Protein AF-A0A2G9MS47-F1 (afdb_monomer_lite)

Radius of gyration: 17.2 Å; chains: 1; bounding box: 38×46×45 Å

Foldseek 3Di:
DPDDPPLLQAWDPVCVVLVVVLLPDDQLLHEEEQEAQPPQDPVLVVLVVVLQVVSVVVVHRYDYCNHIGPPPDPALSNSLSNLLVSLLSHQAYEYQDDPPRLVSLLSVLLNVLSVHQYAYSCCVVLPDPDDDPVSVVNVCRNVVNQDPPPDPLSNVSVVLSVVLVPDQAAEDADPDRDSSVSSSNSNNVSVVHQYAYPCLVVQDDDPDDDPSSNNNVSNVVRVVD

Structure (mmCIF, N/CA/C/O backbone):
data_AF-A0A2G9MS47-F1
#
_entry.id   AF-A0A2G9MS47-F1
#
loop_
_atom_site.group_PDB
_atom_site.id
_atom_site.type_symbol
_atom_site.label_atom_id
_atom_site.label_alt_id
_atom_site.label_comp_id
_atom_site.label_asym_id
_atom_site.label_entity_id
_atom_site.label_seq_id
_atom_site.pdbx_PDB_ins_code
_atom_site.Cartn_x
_atom_site.Cartn_y
_atom_site.Cartn_z
_atom_site.occupancy
_atom_site.B_iso_or_equiv
_atom_site.auth_seq_id
_atom_site.auth_comp_id
_atom_site.auth_asym_id
_atom_site.auth_atom_id
_atom_site.pdbx_PDB_model_num
ATOM 1 N N . MET A 1 1 ? -11.623 -22.777 -17.373 1.00 33.28 1 MET A N 1
ATOM 2 C CA . MET A 1 1 ? -10.162 -22.980 -17.263 1.00 33.28 1 MET A CA 1
ATOM 3 C C . MET A 1 1 ? -9.566 -21.806 -16.492 1.00 33.28 1 MET A C 1
ATOM 5 O O . MET A 1 1 ? -9.244 -20.792 -17.091 1.00 33.28 1 MET A O 1
ATOM 9 N N . HIS A 1 2 ? -9.491 -21.902 -15.162 1.00 34.19 2 HIS A N 1
ATOM 10 C CA . HIS A 1 2 ? -8.750 -20.953 -14.323 1.00 34.19 2 HIS A CA 1
ATOM 11 C C . HIS A 1 2 ? -7.342 -21.523 -14.140 1.00 34.19 2 HIS A C 1
ATOM 13 O O . HIS A 1 2 ? -7.132 -22.418 -13.326 1.00 34.19 2 HIS A O 1
ATOM 19 N N . GLY A 1 3 ? -6.421 -21.106 -15.009 1.00 36.72 3 GLY A N 1
ATOM 20 C CA . GLY A 1 3 ? -5.049 -21.604 -15.037 1.00 36.72 3 GLY A CA 1
ATOM 21 C C . GLY A 1 3 ? -4.294 -21.260 -13.753 1.00 36.72 3 GLY A C 1
ATOM 22 O O . GLY A 1 3 ? -4.076 -20.089 -13.474 1.00 36.72 3 GLY A O 1
ATOM 23 N N . SER A 1 4 ? -3.983 -22.312 -12.993 1.00 40.66 4 SER A N 1
ATOM 24 C CA . SER A 1 4 ? -2.831 -22.659 -12.132 1.00 40.66 4 SER A CA 1
ATOM 25 C C . SER A 1 4 ? -1.775 -21.650 -11.647 1.00 40.66 4 SER A C 1
ATOM 27 O O . SER A 1 4 ? -0.903 -22.067 -10.888 1.00 40.66 4 SER A O 1
ATOM 29 N N . ASP A 1 5 ? -1.833 -20.360 -11.953 1.00 44.44 5 ASP A N 1
ATOM 30 C CA . ASP A 1 5 ? -1.053 -19.352 -11.233 1.00 44.44 5 ASP A CA 1
ATOM 31 C C . ASP A 1 5 ? -1.807 -18.992 -9.951 1.00 44.44 5 ASP A C 1
ATOM 33 O O . ASP A 1 5 ? -2.309 -17.883 -9.769 1.00 44.44 5 ASP A O 1
ATOM 37 N N . ALA A 1 6 ? -1.915 -19.975 -9.052 1.00 47.47 6 ALA A N 1
ATOM 38 C CA . ALA A 1 6 ? -2.260 -19.726 -7.666 1.00 47.47 6 ALA A CA 1
ATOM 39 C C . ALA A 1 6 ? -1.296 -18.646 -7.172 1.00 47.47 6 ALA A C 1
ATOM 41 O O . ALA A 1 6 ? -0.101 -18.901 -7.002 1.00 47.47 6 ALA A O 1
ATOM 42 N N . PHE A 1 7 ? -1.805 -17.420 -7.023 1.00 56.38 7 PHE A N 1
ATOM 43 C CA . PHE A 1 7 ? -1.119 -16.338 -6.340 1.00 56.38 7 PHE A CA 1
ATOM 44 C C . PHE A 1 7 ? -0.546 -16.954 -5.070 1.00 56.38 7 PHE A C 1
ATOM 46 O O . PHE A 1 7 ? -1.312 -17.369 -4.201 1.00 56.38 7 PHE A O 1
ATOM 53 N N . ARG A 1 8 ? 0.782 -17.123 -5.000 1.00 71.69 8 ARG A N 1
ATOM 54 C CA . ARG A 1 8 ? 1.440 -17.693 -3.822 1.00 71.69 8 ARG A CA 1
ATOM 55 C C . ARG A 1 8 ? 1.374 -16.645 -2.724 1.00 71.69 8 ARG A C 1
ATOM 57 O O . ARG A 1 8 ? 2.347 -15.956 -2.447 1.00 71.69 8 ARG A O 1
ATOM 64 N N . ILE A 1 9 ? 0.185 -16.476 -2.169 1.00 83.12 9 ILE A N 1
ATOM 65 C CA . ILE A 1 9 ? -0.052 -15.719 -0.963 1.00 83.12 9 ILE A CA 1
ATOM 66 C C . ILE A 1 9 ? 0.660 -16.500 0.133 1.00 83.12 9 ILE A C 1
ATOM 68 O O . ILE A 1 9 ? 0.415 -17.692 0.317 1.00 83.12 9 ILE A O 1
ATOM 72 N N . LYS A 1 10 ? 1.599 -15.840 0.803 1.00 88.94 10 LYS A N 1
ATOM 73 C CA . LYS A 1 10 ? 2.331 -16.418 1.925 1.00 88.94 10 LYS A CA 1
ATOM 74 C C . LYS A 1 10 ? 2.078 -15.608 3.181 1.00 88.94 10 LYS A C 1
ATOM 76 O O . LYS A 1 10 ? 2.337 -14.399 3.216 1.00 88.94 10 LYS A O 1
ATOM 81 N N . TYR A 1 11 ? 1.607 -16.312 4.196 1.00 89.44 11 TYR A N 1
ATOM 82 C CA . TYR A 1 11 ? 1.398 -15.810 5.544 1.00 89.44 11 TYR A CA 1
ATOM 83 C C . TYR A 1 11 ? 2.507 -16.318 6.462 1.00 89.44 11 TYR A C 1
ATOM 85 O O . TYR A 1 11 ? 3.181 -17.297 6.141 1.00 89.44 11 TYR A O 1
ATOM 93 N N . ASN A 1 12 ? 2.707 -15.642 7.587 1.00 86.38 12 ASN A N 1
ATOM 94 C CA . ASN A 1 12 ? 3.534 -16.167 8.661 1.00 86.38 12 ASN A CA 1
ATOM 95 C C . ASN A 1 12 ? 2.799 -17.351 9.310 1.00 86.38 12 ASN A C 1
ATOM 97 O O . ASN A 1 12 ? 1.715 -17.159 9.860 1.00 86.38 12 ASN A O 1
ATOM 101 N N . GLU A 1 13 ? 3.381 -18.549 9.236 1.00 88.19 13 GLU A N 1
ATOM 102 C CA . GLU A 1 13 ? 2.783 -19.789 9.752 1.00 88.19 13 GLU A CA 1
ATOM 103 C C . GLU A 1 13 ? 2.454 -19.696 11.247 1.00 88.19 13 GLU A C 1
ATOM 105 O O . GLU A 1 13 ? 1.412 -20.180 11.677 1.00 88.19 13 GLU A O 1
ATOM 110 N N . GLU A 1 14 ? 3.264 -18.967 12.021 1.00 90.31 14 GLU A N 1
ATOM 111 C CA . GLU A 1 14 ? 3.030 -18.724 13.451 1.00 90.31 14 GLU A CA 1
ATOM 112 C C . GLU A 1 14 ? 1.714 -17.980 13.733 1.00 90.31 14 GLU A C 1
ATOM 114 O O . GLU A 1 14 ? 1.195 -18.032 14.845 1.00 90.31 14 GLU A O 1
ATOM 119 N N . ASN A 1 15 ? 1.173 -17.277 12.734 1.00 91.12 15 ASN A N 1
ATOM 120 C CA . ASN A 1 15 ? -0.038 -16.470 12.852 1.00 91.12 15 ASN A CA 1
ATOM 121 C C . ASN A 1 15 ? -1.142 -16.933 11.887 1.00 91.12 15 ASN A C 1
ATOM 123 O O . ASN A 1 15 ? -2.067 -16.166 11.618 1.00 91.12 15 ASN A O 1
ATOM 127 N N . ILE A 1 16 ? -1.065 -18.158 11.349 1.00 91.06 16 ILE A N 1
ATOM 128 C CA . ILE A 1 16 ? -2.033 -18.639 10.351 1.00 91.06 16 ILE A CA 1
ATOM 129 C C . ILE A 1 16 ? -3.468 -18.625 10.887 1.00 91.06 16 ILE A C 1
ATOM 131 O O . ILE A 1 16 ? -4.361 -18.141 10.198 1.00 91.06 16 ILE A O 1
ATOM 135 N N . ASN A 1 17 ? -3.666 -19.009 12.150 1.00 93.19 17 ASN A N 1
ATOM 136 C CA . ASN A 1 17 ? -4.981 -18.992 12.795 1.00 93.19 17 ASN A CA 1
ATOM 137 C C . ASN A 1 17 ? -5.586 -17.576 12.841 1.00 93.19 17 ASN A C 1
ATOM 139 O O . ASN A 1 17 ? -6.781 -17.418 12.625 1.00 93.19 17 ASN A O 1
ATOM 143 N N . GLU A 1 18 ? -4.776 -16.531 13.072 1.00 93.38 18 GLU A N 1
ATOM 144 C CA . GLU A 1 18 ? -5.263 -15.138 13.043 1.00 93.38 18 GLU A CA 1
ATOM 145 C C . GLU A 1 18 ? -5.648 -14.700 11.624 1.00 93.38 18 GLU A C 1
ATOM 147 O O . GLU A 1 18 ? -6.573 -13.908 11.438 1.00 93.38 18 GLU A O 1
ATOM 152 N N . VAL A 1 19 ? -4.940 -15.202 10.608 1.00 93.00 19 VAL A N 1
ATOM 153 C CA . VAL A 1 19 ? -5.265 -14.932 9.204 1.00 93.00 19 VAL A CA 1
ATOM 154 C C . VAL A 1 19 ? -6.552 -15.641 8.793 1.00 93.00 19 VAL A C 1
ATOM 156 O O . VAL A 1 19 ? -7.382 -15.031 8.122 1.00 93.00 19 VAL A O 1
ATOM 159 N N . GLU A 1 20 ? -6.742 -16.892 9.201 1.00 92.88 20 GLU A N 1
ATOM 160 C CA . GLU A 1 20 ? -7.978 -17.644 8.966 1.00 92.88 20 GLU A CA 1
ATOM 161 C C . GLU A 1 20 ? -9.162 -16.981 9.677 1.00 92.88 20 GLU A C 1
ATOM 163 O O . GLU A 1 20 ? -10.145 -16.643 9.025 1.00 92.88 20 GLU A O 1
ATOM 168 N N . GLU A 1 21 ? -9.025 -16.633 10.962 1.00 94.81 21 GLU A N 1
ATOM 169 C CA . GLU A 1 21 ? -10.050 -15.892 11.713 1.00 94.81 21 GLU A CA 1
ATOM 170 C C . GLU A 1 21 ? -10.404 -14.555 11.036 1.00 94.81 21 GLU A C 1
ATOM 172 O O . GLU A 1 21 ? -11.575 -14.163 10.936 1.00 94.81 21 GLU A O 1
ATOM 177 N N . PHE A 1 22 ? -9.395 -13.847 10.522 1.00 97.00 22 PHE A N 1
ATOM 178 C CA . PHE A 1 22 ? -9.596 -12.637 9.736 1.00 97.00 22 PHE A CA 1
ATOM 179 C C . PHE A 1 22 ? -10.394 -12.913 8.450 1.00 97.00 22 PHE A C 1
ATOM 181 O O . PHE A 1 22 ? -11.302 -12.145 8.123 1.00 97.00 22 PHE A O 1
ATOM 188 N N . LEU A 1 23 ? -10.075 -13.986 7.721 1.00 94.81 23 LEU A N 1
ATOM 189 C CA . LEU A 1 23 ? -10.740 -14.375 6.473 1.00 94.81 23 LEU A CA 1
ATOM 190 C C . LEU A 1 23 ? -12.119 -15.020 6.677 1.00 94.81 23 LEU A C 1
ATOM 192 O O . LEU A 1 23 ? -12.899 -15.023 5.723 1.00 94.81 23 LEU A O 1
ATOM 196 N N . ASP A 1 24 ? -12.449 -15.465 7.886 1.00 96.69 24 ASP A N 1
ATOM 197 C CA . ASP A 1 24 ? -13.767 -15.997 8.258 1.00 96.69 24 ASP A CA 1
ATOM 198 C C . ASP A 1 24 ? -14.702 -14.916 8.820 1.00 96.69 24 ASP A C 1
ATOM 200 O O . ASP A 1 24 ? -15.923 -14.981 8.672 1.00 96.69 24 ASP A O 1
ATOM 204 N N . THR A 1 25 ? -14.143 -13.858 9.414 1.00 97.00 25 THR A N 1
ATOM 205 C CA . THR A 1 25 ? -14.904 -12.705 9.921 1.00 97.00 25 THR A CA 1
ATOM 206 C C . THR A 1 25 ? -15.659 -11.997 8.795 1.00 97.00 25 THR A C 1
ATOM 208 O O . THR A 1 25 ? -15.200 -11.969 7.664 1.00 97.00 25 THR A O 1
ATOM 211 N N . SER A 1 26 ? -16.800 -11.357 9.044 1.00 97.75 26 SER A N 1
ATOM 212 C CA . SER A 1 26 ? -17.518 -10.619 7.994 1.00 97.75 26 SER A CA 1
ATOM 213 C C . SER A 1 26 ? -16.685 -9.469 7.391 1.00 97.75 26 SER A C 1
ATOM 215 O O . SER A 1 26 ? -15.903 -8.810 8.081 1.00 97.75 26 SER A O 1
ATOM 217 N N . ILE A 1 27 ? -16.812 -9.225 6.080 1.00 96.88 27 ILE A N 1
ATOM 218 C CA . ILE A 1 27 ? -15.914 -8.318 5.340 1.00 96.88 27 ILE A CA 1
ATOM 219 C C . ILE A 1 27 ? -15.885 -6.894 5.919 1.00 96.88 27 ILE A C 1
ATOM 221 O O . ILE A 1 27 ? -14.829 -6.267 5.974 1.00 96.88 27 ILE A O 1
ATOM 225 N N . GLU A 1 28 ? -17.008 -6.384 6.423 1.00 97.06 28 GLU A N 1
ATOM 226 C CA . GLU A 1 28 ? -17.135 -5.061 7.042 1.00 97.06 28 GLU A CA 1
ATOM 227 C C . GLU A 1 28 ? -16.401 -4.927 8.385 1.00 97.06 28 GLU A C 1
ATOM 229 O O . GLU A 1 28 ? -16.122 -3.805 8.830 1.00 97.06 28 GLU A O 1
ATOM 234 N N . LYS A 1 29 ? -16.066 -6.061 9.011 1.00 97.94 29 LYS A N 1
ATOM 235 C CA . LYS A 1 29 ? -15.269 -6.151 10.236 1.00 97.94 29 LYS A CA 1
ATOM 236 C C . LYS A 1 29 ? -13.781 -6.400 9.971 1.00 97.94 29 LYS A C 1
ATOM 238 O O . LYS A 1 29 ? -12.994 -6.353 10.914 1.00 97.94 29 LYS A O 1
ATOM 243 N N . ARG A 1 30 ? -13.380 -6.606 8.713 1.00 98.44 30 ARG A N 1
ATOM 244 C CA . ARG A 1 30 ? -11.982 -6.792 8.301 1.00 98.44 30 ARG A CA 1
ATOM 245 C C . ARG A 1 30 ? -11.309 -5.459 8.003 1.00 98.44 30 ARG A C 1
ATOM 247 O O . ARG A 1 30 ? -11.733 -4.722 7.106 1.00 98.44 30 ARG A O 1
ATOM 254 N N . ILE A 1 31 ? -10.233 -5.176 8.729 1.00 98.69 31 ILE A N 1
ATOM 255 C CA . ILE A 1 31 ? -9.364 -4.020 8.516 1.00 98.69 31 ILE A CA 1
ATOM 256 C C . ILE A 1 31 ? -7.990 -4.497 8.053 1.00 98.69 31 ILE A C 1
ATOM 258 O O . ILE A 1 31 ? -7.314 -5.216 8.781 1.00 98.69 31 ILE A O 1
ATOM 262 N N . PHE A 1 32 ? -7.531 -4.034 6.894 1.00 98.62 32 PHE A N 1
ATOM 263 C CA . PHE A 1 32 ? -6.104 -4.077 6.568 1.00 98.62 32 PHE A CA 1
ATOM 264 C C . PHE A 1 32 ? -5.431 -2.816 7.107 1.00 98.62 32 PHE A C 1
ATOM 266 O O . PHE A 1 32 ? -5.892 -1.703 6.831 1.00 98.62 32 PHE A O 1
ATOM 273 N N . LEU A 1 33 ? -4.358 -2.986 7.879 1.00 98.69 33 LEU A N 1
ATOM 274 C CA . LEU A 1 33 ? -3.584 -1.881 8.429 1.00 98.69 33 LEU A CA 1
ATOM 275 C C . LEU A 1 33 ? -2.310 -1.659 7.611 1.00 98.69 33 LEU A C 1
ATOM 277 O O . LEU A 1 33 ? -1.363 -2.439 7.696 1.00 98.69 33 LEU A O 1
ATOM 281 N N . ILE A 1 34 ? -2.272 -0.553 6.873 1.00 98.50 34 ILE A N 1
ATOM 282 C CA . ILE A 1 34 ? -1.055 -0.040 6.243 1.00 98.50 34 ILE A CA 1
ATOM 283 C C . ILE A 1 34 ? -0.199 0.621 7.326 1.00 98.50 34 ILE A C 1
ATOM 285 O O . ILE A 1 34 ? -0.666 1.534 8.009 1.00 98.50 34 ILE A O 1
ATOM 289 N N . SER A 1 35 ? 1.061 0.218 7.457 1.00 97.44 35 SER A N 1
ATOM 290 C CA . SER A 1 35 ? 2.042 0.909 8.298 1.00 97.44 35 SER A CA 1
ATOM 291 C C . SER A 1 35 ? 3.468 0.626 7.828 1.00 97.44 35 SER A C 1
ATOM 293 O O . SER A 1 35 ? 3.701 -0.250 6.991 1.00 97.44 35 SER A O 1
ATOM 295 N N . SER A 1 36 ? 4.439 1.346 8.387 1.00 95.06 36 SER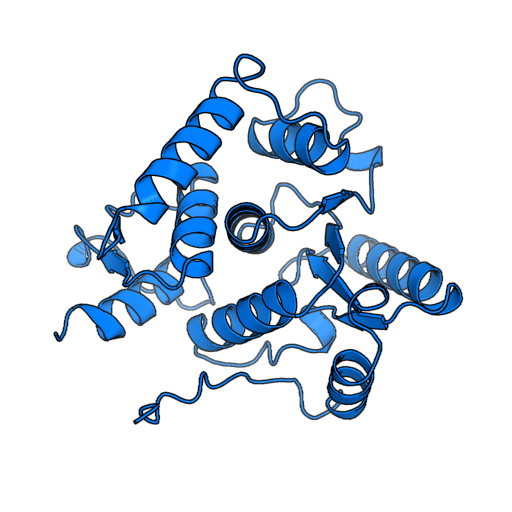 A N 1
ATOM 296 C CA . SER A 1 36 ? 5.855 1.009 8.241 1.00 95.06 36 SER A CA 1
ATOM 297 C C . SER A 1 36 ? 6.123 -0.377 8.828 1.00 95.06 36 SER A C 1
ATOM 299 O O . SER A 1 36 ? 5.685 -0.678 9.937 1.00 95.06 36 SER A O 1
ATOM 301 N N . VAL A 1 37 ? 6.859 -1.213 8.095 1.00 90.69 37 VAL A N 1
ATOM 302 C CA . VAL A 1 37 ? 7.348 -2.511 8.595 1.00 90.69 37 VAL A CA 1
ATOM 303 C C . VAL A 1 37 ? 8.839 -2.420 8.903 1.00 90.69 37 VAL A C 1
ATOM 305 O O . VAL A 1 37 ? 9.285 -2.738 10.000 1.00 90.69 37 VAL A O 1
ATOM 308 N N . ARG A 1 38 ? 9.631 -1.952 7.934 1.00 87.88 38 ARG A N 1
ATOM 309 C CA . ARG A 1 38 ? 11.090 -1.879 8.047 1.00 87.88 38 ARG A CA 1
ATOM 310 C C . ARG A 1 38 ? 11.517 -0.499 8.518 1.00 87.88 38 ARG A C 1
ATOM 312 O O . ARG A 1 38 ? 11.056 0.497 7.974 1.00 87.88 38 ARG A O 1
ATOM 319 N N . GLY A 1 39 ? 12.417 -0.462 9.499 1.00 86.31 39 GLY A N 1
ATOM 320 C CA . GLY A 1 39 ? 12.931 0.788 10.062 1.00 86.31 39 GLY A CA 1
ATOM 321 C C . GLY A 1 39 ? 11.926 1.552 10.928 1.00 86.31 39 GLY A C 1
ATOM 322 O O . GLY A 1 39 ? 12.195 2.699 11.265 1.00 86.31 39 GLY A O 1
ATOM 323 N N . ALA A 1 40 ? 10.791 0.938 11.286 1.00 90.44 40 ALA A N 1
ATOM 324 C CA . ALA A 1 40 ? 9.855 1.525 12.238 1.00 90.44 40 ALA A CA 1
ATOM 325 C C . ALA A 1 40 ? 10.529 1.643 13.611 1.00 90.44 40 ALA A C 1
ATOM 327 O O . ALA A 1 40 ? 11.127 0.682 14.104 1.00 90.44 40 ALA A O 1
ATOM 328 N N . ALA A 1 41 ? 10.438 2.821 14.223 1.00 93.81 41 ALA A N 1
ATOM 329 C CA . ALA A 1 41 ? 10.987 3.036 15.554 1.00 93.81 41 ALA A CA 1
ATOM 330 C C . ALA A 1 41 ? 10.195 2.221 16.601 1.00 93.81 41 ALA A C 1
ATOM 332 O O . ALA A 1 41 ? 8.991 2.005 16.427 1.00 93.81 41 ALA A O 1
ATOM 333 N N . PRO A 1 42 ? 10.817 1.775 17.710 1.00 95.00 42 PRO A N 1
ATOM 334 C CA . PRO A 1 42 ? 10.113 1.005 18.738 1.00 95.00 42 PRO A CA 1
ATOM 335 C C . PRO A 1 42 ? 8.860 1.701 19.294 1.00 95.00 42 PRO A C 1
ATOM 337 O O . PRO A 1 42 ? 7.863 1.043 19.589 1.00 95.00 42 PRO A O 1
ATOM 340 N N . ASP A 1 43 ? 8.874 3.033 19.398 1.00 95.44 43 ASP A N 1
ATOM 341 C CA . ASP A 1 43 ? 7.721 3.814 19.848 1.00 95.44 43 ASP A CA 1
ATOM 342 C C . ASP A 1 43 ? 6.592 3.858 18.799 1.00 95.44 43 ASP A C 1
ATOM 344 O O . ASP A 1 43 ? 5.416 3.816 19.165 1.00 95.44 43 ASP A O 1
ATOM 348 N N . GLU A 1 44 ? 6.927 3.906 17.503 1.00 94.56 44 GLU A N 1
ATOM 349 C CA . GLU A 1 44 ? 5.975 3.771 16.391 1.00 94.56 44 GLU A CA 1
ATOM 350 C C . GLU A 1 44 ? 5.292 2.401 16.450 1.00 94.56 44 GLU A C 1
ATOM 352 O O . GLU A 1 44 ? 4.063 2.327 16.425 1.00 94.56 44 GLU A O 1
ATOM 357 N N . ILE A 1 45 ? 6.069 1.327 16.634 1.00 96.12 45 ILE A N 1
ATOM 358 C CA . ILE A 1 45 ? 5.543 -0.038 16.771 1.00 96.12 45 ILE A CA 1
ATOM 359 C C . ILE A 1 45 ? 4.596 -0.130 17.973 1.00 96.12 45 ILE A C 1
ATOM 361 O O . ILE A 1 45 ? 3.480 -0.627 17.834 1.00 96.12 45 ILE A O 1
ATOM 365 N N . ALA A 1 46 ? 4.984 0.400 19.137 1.00 97.00 46 ALA A N 1
ATOM 366 C CA . ALA A 1 46 ? 4.133 0.388 20.327 1.00 97.00 46 ALA A CA 1
ATOM 367 C C . ALA A 1 46 ? 2.795 1.123 20.104 1.00 97.00 46 ALA A C 1
ATOM 369 O O . ALA A 1 46 ? 1.741 0.651 20.537 1.00 97.00 46 ALA A O 1
ATOM 370 N N . LYS A 1 47 ? 2.811 2.254 19.385 1.00 97.62 47 LYS A N 1
ATOM 371 C CA . LYS A 1 47 ? 1.592 2.993 19.013 1.00 97.62 47 LYS A CA 1
ATOM 372 C C . LYS A 1 47 ? 0.716 2.198 18.042 1.00 97.62 47 LYS A C 1
ATOM 374 O O . LYS A 1 47 ? -0.503 2.188 18.212 1.00 97.62 47 LYS A O 1
ATOM 379 N N . VAL A 1 48 ? 1.318 1.511 17.067 1.00 97.94 48 VAL A N 1
ATOM 380 C CA . VAL A 1 48 ? 0.610 0.622 16.131 1.00 97.94 48 VAL A CA 1
ATOM 381 C C . VAL A 1 48 ? -0.073 -0.524 16.878 1.00 97.94 48 VAL A C 1
ATOM 383 O O . VAL A 1 48 ? -1.262 -0.748 16.668 1.00 97.94 48 VAL A O 1
ATOM 386 N N . ILE A 1 49 ? 0.626 -1.204 17.792 1.00 98.06 49 ILE A N 1
ATOM 387 C CA . ILE A 1 49 ? 0.041 -2.295 18.589 1.00 98.06 49 ILE A CA 1
ATOM 388 C C . ILE A 1 49 ? -1.124 -1.785 19.441 1.00 98.06 49 ILE A C 1
ATOM 390 O O . ILE A 1 49 ? -2.227 -2.318 19.350 1.00 98.06 49 ILE A O 1
ATOM 394 N N . LYS A 1 50 ? -0.941 -0.671 20.163 1.00 98.31 50 LYS A N 1
ATOM 395 C CA . LYS A 1 50 ? -2.022 -0.050 20.945 1.00 98.31 50 LYS A CA 1
ATOM 396 C C . LYS A 1 50 ? -3.242 0.300 20.084 1.00 98.31 50 LYS A C 1
ATOM 398 O O . LYS A 1 50 ? -4.384 0.176 20.531 1.00 98.31 50 LYS A O 1
ATOM 403 N N . TYR A 1 51 ? -3.013 0.759 18.854 1.00 98.44 51 TYR A N 1
ATOM 404 C CA . TYR A 1 51 ? -4.083 1.030 17.901 1.00 98.44 51 TYR A CA 1
ATOM 405 C C . TYR A 1 51 ? -4.816 -0.251 17.480 1.00 98.44 51 TYR A C 1
ATOM 407 O O . TYR A 1 51 ? -6.048 -0.271 17.486 1.00 98.44 51 TYR A O 1
ATOM 415 N N . ILE A 1 52 ? -4.079 -1.319 17.160 1.00 98.38 52 ILE A N 1
ATOM 416 C CA . ILE A 1 52 ? -4.642 -2.634 16.821 1.00 98.38 52 ILE A CA 1
ATOM 417 C C . ILE A 1 52 ? -5.512 -3.152 17.968 1.00 98.38 52 ILE A C 1
ATOM 419 O O . ILE A 1 52 ? -6.662 -3.511 17.723 1.00 98.38 52 ILE A O 1
ATOM 423 N N . ASP A 1 53 ? -5.024 -3.110 19.207 1.00 98.25 53 ASP A N 1
ATOM 424 C CA . ASP A 1 53 ? -5.764 -3.582 20.384 1.00 98.25 53 ASP A CA 1
ATOM 425 C C . ASP A 1 53 ? -7.066 -2.799 20.586 1.00 98.25 53 ASP A C 1
ATOM 427 O O . ASP A 1 53 ? -8.129 -3.374 20.824 1.00 98.25 53 ASP A O 1
ATOM 431 N N . SER A 1 54 ? -7.017 -1.474 20.407 1.00 98.25 54 SER A N 1
ATOM 432 C CA . SER A 1 54 ? -8.204 -0.613 20.450 1.00 98.25 54 SER A CA 1
ATOM 433 C C . SER A 1 54 ? -9.224 -0.939 19.355 1.00 98.25 54 SER A C 1
ATOM 435 O O . SER A 1 54 ? -10.421 -0.706 19.524 1.00 98.25 54 SER A O 1
ATOM 437 N N . ILE A 1 55 ? -8.779 -1.397 18.189 1.00 98.25 55 ILE A N 1
ATOM 438 C CA . ILE A 1 55 ? -9.661 -1.790 17.088 1.00 98.25 55 ILE A CA 1
ATOM 439 C C . ILE A 1 55 ? -10.250 -3.181 17.357 1.00 98.25 55 ILE A C 1
ATOM 441 O O . ILE A 1 55 ? -11.466 -3.348 17.234 1.00 98.25 55 ILE A O 1
ATOM 445 N N . LYS A 1 56 ? -9.423 -4.138 17.800 1.00 97.81 56 LYS A N 1
ATOM 446 C CA . LYS A 1 56 ? -9.846 -5.495 18.172 1.00 97.81 56 LYS A CA 1
ATOM 447 C C . LYS A 1 56 ? -10.874 -5.479 19.309 1.00 97.81 56 LYS A C 1
ATOM 449 O O . LYS A 1 56 ? -11.895 -6.153 19.210 1.00 97.81 56 LYS A O 1
ATOM 454 N N . SER A 1 57 ? -10.710 -4.619 20.320 1.00 98.00 57 SER A N 1
ATOM 455 C CA . SER A 1 57 ? -11.684 -4.479 21.420 1.00 98.00 57 SER A CA 1
ATOM 456 C C . SER A 1 57 ? -13.065 -3.963 20.989 1.00 98.00 57 SER A C 1
ATOM 458 O O . SER A 1 57 ? -14.036 -4.103 21.729 1.00 98.00 57 SER A O 1
ATOM 460 N N . ARG A 1 58 ? -13.182 -3.403 19.777 1.00 98.00 58 ARG A N 1
ATOM 461 C CA . ARG A 1 58 ? -14.452 -2.991 19.155 1.00 98.00 58 ARG A CA 1
ATOM 462 C C . ARG A 1 58 ? -15.061 -4.073 18.252 1.00 98.00 58 ARG A C 1
ATOM 464 O O . ARG A 1 58 ? -16.018 -3.790 17.534 1.00 98.00 58 ARG A O 1
ATOM 471 N N . GLY A 1 59 ? -14.514 -5.290 18.269 1.00 97.56 59 GLY A N 1
ATOM 472 C CA . GLY A 1 59 ? -15.016 -6.437 17.510 1.00 97.56 59 GLY A CA 1
ATOM 473 C C . GLY A 1 59 ? -14.605 -6.461 16.035 1.00 97.56 59 GLY A C 1
ATOM 474 O O . GLY A 1 59 ? -15.275 -7.112 15.234 1.00 97.56 59 GLY A O 1
ATOM 475 N N . PHE A 1 60 ? -13.548 -5.735 15.661 1.00 98.25 60 PHE A N 1
ATOM 476 C CA . PHE A 1 60 ? -12.947 -5.802 14.327 1.00 98.25 60 PHE A CA 1
ATOM 477 C C . PHE A 1 60 ? -11.759 -6.765 14.312 1.00 98.25 60 PHE A C 1
ATOM 479 O O . PHE A 1 60 ? -11.018 -6.840 15.287 1.00 98.25 60 PHE A O 1
ATOM 486 N N . GLN A 1 61 ? -11.514 -7.405 13.171 1.00 98.25 61 GLN A N 1
ATOM 487 C CA . GLN A 1 61 ? -10.263 -8.116 12.921 1.00 98.25 61 GLN A CA 1
ATOM 488 C C . GLN A 1 61 ? -9.310 -7.236 12.124 1.00 98.25 61 GLN A C 1
ATOM 490 O O . GLN A 1 61 ? -9.714 -6.545 11.184 1.00 98.25 61 GLN A O 1
ATOM 495 N N . VAL A 1 62 ? -8.034 -7.259 12.499 1.00 98.44 62 VAL A N 1
ATOM 496 C CA . VAL A 1 62 ? -7.006 -6.420 11.880 1.00 98.44 62 VAL A CA 1
ATOM 497 C C . VAL A 1 62 ? -5.930 -7.296 11.279 1.00 98.44 62 VAL A C 1
ATOM 499 O O . VAL A 1 62 ? -5.253 -8.008 12.009 1.00 98.44 62 VAL A O 1
ATOM 502 N N . TYR A 1 63 ? -5.710 -7.175 9.974 1.00 98.50 63 TYR A N 1
ATOM 503 C CA . TYR A 1 63 ? -4.540 -7.728 9.320 1.00 98.50 63 TYR A CA 1
ATOM 504 C C . TYR A 1 63 ? -3.400 -6.700 9.332 1.00 98.50 63 TYR A C 1
ATOM 506 O O . TYR A 1 63 ? -3.484 -5.661 8.676 1.00 98.50 63 TYR A O 1
ATOM 514 N N . TYR A 1 64 ? -2.326 -6.997 10.067 1.00 98.00 64 TYR A N 1
ATOM 515 C CA . TYR A 1 64 ? -1.110 -6.194 10.160 1.00 98.00 64 TYR A CA 1
ATOM 516 C C . TYR A 1 64 ? 0.067 -6.909 9.460 1.00 98.00 64 TYR A C 1
ATOM 518 O O . TYR A 1 64 ? 0.561 -7.907 9.989 1.00 98.00 64 TYR A O 1
ATOM 526 N N . PRO A 1 65 ? 0.557 -6.424 8.297 1.00 96.44 65 PRO A N 1
ATOM 527 C CA . PRO A 1 65 ? 1.566 -7.126 7.495 1.00 96.44 65 PRO A CA 1
ATOM 528 C C . PRO A 1 65 ? 2.871 -7.477 8.211 1.00 96.44 65 PRO A C 1
ATOM 530 O O . PRO A 1 65 ? 3.477 -8.487 7.869 1.00 96.44 65 PRO A O 1
ATOM 533 N N . SER A 1 66 ? 3.309 -6.680 9.192 1.00 94.75 66 SER A N 1
ATOM 534 C CA . SER A 1 66 ? 4.523 -6.985 9.969 1.00 94.75 66 SER A CA 1
ATOM 535 C C . SER A 1 66 ? 4.383 -8.272 10.792 1.00 94.75 66 SER A C 1
ATOM 537 O O . SER A 1 66 ? 5.368 -8.953 11.050 1.00 94.75 66 SER A O 1
ATOM 539 N N . ARG A 1 67 ? 3.148 -8.614 11.185 1.00 95.25 67 ARG A N 1
ATOM 540 C CA . ARG A 1 67 ? 2.815 -9.816 11.961 1.00 95.25 67 ARG A CA 1
ATOM 541 C C . ARG A 1 67 ? 2.391 -10.973 11.057 1.00 95.25 67 ARG A C 1
ATOM 543 O O . ARG A 1 67 ? 2.879 -12.087 11.209 1.00 95.25 67 ARG A O 1
ATOM 550 N N . HIS A 1 68 ? 1.483 -10.705 10.119 1.00 96.69 68 HIS A N 1
ATOM 551 C CA . HIS A 1 68 ? 0.766 -11.759 9.395 1.00 96.69 68 HIS A CA 1
ATOM 552 C C . HIS A 1 68 ? 1.352 -12.112 8.030 1.00 96.69 68 HIS A C 1
ATOM 554 O O . HIS A 1 68 ? 1.202 -13.245 7.584 1.00 96.69 68 HIS A O 1
ATOM 560 N N . THR A 1 69 ? 2.005 -11.174 7.340 1.00 94.12 69 THR A N 1
ATOM 561 C CA . THR A 1 69 ? 2.638 -11.477 6.049 1.00 94.12 69 THR A CA 1
ATOM 562 C C . THR A 1 69 ? 4.011 -12.087 6.310 1.00 94.12 69 THR A C 1
ATOM 564 O O . THR A 1 69 ? 4.744 -11.600 7.168 1.00 94.12 69 THR A O 1
ATOM 567 N N . PHE A 1 70 ? 4.397 -13.122 5.560 1.00 92.81 70 PHE A N 1
ATOM 568 C CA . PHE A 1 70 ? 5.735 -13.704 5.679 1.00 92.81 70 PHE A CA 1
ATOM 569 C C . PHE A 1 70 ? 6.798 -12.718 5.166 1.00 92.81 70 PHE A C 1
ATOM 571 O O . PHE A 1 70 ? 7.082 -12.644 3.969 1.00 92.81 70 PHE A O 1
ATOM 578 N N . GLN A 1 71 ? 7.352 -11.913 6.077 1.00 88.94 71 GLN A N 1
ATOM 579 C CA . GLN A 1 71 ? 8.296 -10.843 5.747 1.00 88.94 71 GLN A CA 1
ATOM 580 C C . GLN A 1 71 ? 9.696 -11.362 5.423 1.00 88.94 71 GLN A C 1
ATOM 582 O O . GLN A 1 71 ? 10.443 -10.647 4.760 1.00 88.94 71 GLN A O 1
ATOM 587 N N . ASP A 1 72 ? 10.066 -12.577 5.837 1.00 89.38 72 ASP A N 1
ATOM 588 C CA . ASP A 1 72 ? 11.394 -13.161 5.603 1.00 89.38 72 ASP A CA 1
ATOM 589 C C . ASP A 1 72 ? 11.469 -14.008 4.320 1.00 89.38 72 ASP A C 1
ATOM 591 O O . ASP A 1 72 ? 12.029 -15.096 4.258 1.00 89.38 72 ASP A O 1
ATOM 595 N N . THR A 1 73 ? 10.851 -13.512 3.250 1.00 84.69 73 THR A N 1
ATOM 596 C CA . THR A 1 73 ? 10.965 -14.113 1.916 1.00 84.69 73 THR A CA 1
ATOM 597 C C . THR A 1 73 ? 12.006 -13.382 1.068 1.00 84.69 73 THR A C 1
ATOM 599 O O . THR A 1 73 ? 12.147 -12.165 1.208 1.00 84.69 73 THR A O 1
ATOM 602 N N . PRO A 1 74 ? 12.718 -14.060 0.151 1.00 80.88 74 PRO A N 1
ATOM 603 C CA . PRO A 1 74 ? 13.544 -13.374 -0.840 1.00 80.88 74 PRO A CA 1
ATOM 604 C C . PRO A 1 74 ? 12.719 -12.604 -1.891 1.00 80.88 74 PRO A C 1
ATOM 606 O O . PRO A 1 74 ? 13.247 -11.676 -2.491 1.00 80.88 74 PRO A O 1
ATOM 609 N N . SER A 1 75 ? 11.439 -12.948 -2.103 1.00 91.75 75 SER A N 1
ATOM 610 C CA . SER A 1 75 ? 10.596 -12.364 -3.162 1.00 91.75 75 SER A CA 1
ATOM 611 C C . SER A 1 75 ? 9.733 -11.215 -2.645 1.00 91.75 75 SER A C 1
ATOM 613 O O . SER A 1 75 ? 8.838 -11.409 -1.816 1.00 91.75 75 SER A O 1
ATOM 615 N N . VAL A 1 76 ? 9.938 -10.012 -3.185 1.00 93.69 76 VAL A N 1
ATOM 616 C CA . VAL A 1 76 ? 9.090 -8.853 -2.864 1.00 93.69 76 VAL A CA 1
ATOM 617 C C . VAL A 1 76 ? 7.696 -9.035 -3.462 1.00 93.69 76 VAL A C 1
ATOM 619 O O . VAL A 1 76 ? 6.702 -8.700 -2.818 1.00 93.69 76 VAL A O 1
ATOM 622 N N . LEU A 1 77 ? 7.600 -9.650 -4.646 1.00 94.44 77 LEU A N 1
ATOM 623 C CA . LEU A 1 77 ? 6.327 -9.936 -5.309 1.00 94.44 77 LEU A CA 1
ATOM 624 C C . LEU A 1 77 ? 5.409 -10.816 -4.450 1.00 94.44 77 LEU A C 1
ATOM 626 O O . LEU A 1 77 ? 4.195 -10.625 -4.458 1.00 94.44 77 LEU A O 1
ATOM 630 N N . THR A 1 78 ? 5.966 -11.752 -3.678 1.00 93.19 78 THR A N 1
ATOM 631 C CA . THR A 1 78 ? 5.194 -12.595 -2.751 1.00 93.19 78 THR A CA 1
ATOM 632 C C . THR A 1 78 ? 4.508 -11.752 -1.671 1.00 93.19 78 THR A C 1
ATOM 634 O O . THR A 1 78 ? 3.299 -11.871 -1.478 1.00 93.19 78 THR A O 1
ATOM 637 N N . ILE A 1 79 ? 5.246 -10.843 -1.024 1.00 94.44 79 ILE A N 1
ATOM 638 C CA . ILE A 1 79 ? 4.702 -9.920 -0.009 1.00 94.44 79 ILE A CA 1
ATOM 639 C C . ILE A 1 79 ? 3.620 -9.034 -0.626 1.00 94.44 79 ILE A C 1
ATOM 641 O O . ILE A 1 79 ? 2.526 -8.909 -0.074 1.00 94.44 79 ILE A O 1
ATOM 645 N N . MET A 1 80 ? 3.908 -8.454 -1.792 1.00 96.44 80 MET A N 1
ATOM 646 C CA . MET A 1 80 ? 2.982 -7.557 -2.477 1.00 96.44 80 MET A CA 1
ATOM 647 C C . MET A 1 80 ? 1.703 -8.281 -2.912 1.00 96.44 80 MET A C 1
ATOM 649 O O . MET A 1 80 ? 0.615 -7.737 -2.746 1.00 96.44 80 MET A O 1
ATOM 653 N N . ASN A 1 81 ? 1.794 -9.523 -3.400 1.00 95.25 81 ASN A N 1
ATOM 654 C CA . ASN A 1 81 ? 0.620 -10.338 -3.723 1.00 95.25 81 ASN A CA 1
ATOM 655 C C . ASN A 1 81 ? -0.231 -10.641 -2.484 1.00 95.25 81 ASN A C 1
ATOM 657 O O . ASN A 1 81 ? -1.453 -10.511 -2.559 1.00 95.25 81 ASN A O 1
ATOM 661 N N . THR A 1 82 ? 0.392 -10.991 -1.352 1.00 95.38 82 THR A N 1
ATOM 662 C CA . THR A 1 82 ? -0.325 -11.176 -0.081 1.00 95.38 82 THR A CA 1
ATOM 663 C C . THR A 1 82 ? -1.052 -9.894 0.326 1.00 95.38 82 THR A C 1
ATOM 665 O O . THR A 1 82 ? -2.259 -9.920 0.562 1.00 95.38 82 THR A O 1
ATOM 668 N N . ASN A 1 83 ? -0.359 -8.752 0.345 1.00 97.31 83 ASN A N 1
ATOM 669 C CA . ASN A 1 83 ? -0.964 -7.470 0.711 1.00 97.31 83 ASN A CA 1
ATOM 670 C C . ASN A 1 83 ? -2.115 -7.094 -0.232 1.00 97.31 83 ASN A C 1
ATOM 672 O O . ASN A 1 83 ? -3.198 -6.748 0.237 1.00 97.31 83 ASN A O 1
ATOM 676 N N . LYS A 1 84 ? -1.926 -7.225 -1.552 1.00 97.38 84 LYS A N 1
ATOM 677 C CA . LYS A 1 84 ? -2.973 -6.977 -2.554 1.00 97.38 84 LYS A CA 1
ATOM 678 C C . LYS A 1 84 ? -4.208 -7.838 -2.302 1.00 97.38 84 LYS A C 1
ATOM 680 O O . LYS A 1 84 ? -5.326 -7.317 -2.298 1.00 97.38 84 LYS A O 1
ATOM 685 N N . TYR A 1 85 ? -4.011 -9.136 -2.062 1.00 96.31 85 TYR A N 1
ATOM 686 C CA . TYR A 1 85 ? -5.102 -10.058 -1.760 1.00 96.31 85 TYR A CA 1
ATOM 687 C C . TYR A 1 85 ? -5.882 -9.605 -0.524 1.00 96.31 85 TYR A C 1
ATOM 689 O O . TYR A 1 85 ? -7.107 -9.481 -0.584 1.00 96.31 85 TYR A O 1
ATOM 697 N N . ILE A 1 86 ? -5.192 -9.282 0.570 1.00 97.75 86 ILE A N 1
ATOM 698 C CA . ILE A 1 86 ? -5.854 -8.867 1.807 1.00 97.75 86 ILE A CA 1
ATOM 699 C C . ILE A 1 86 ? -6.545 -7.505 1.659 1.00 97.75 86 ILE A C 1
ATOM 701 O O . ILE A 1 86 ? -7.675 -7.353 2.123 1.00 97.75 86 ILE A O 1
ATOM 705 N N . ILE A 1 87 ? -5.944 -6.532 0.967 1.00 98.06 87 ILE A N 1
ATOM 706 C CA . ILE A 1 87 ? -6.585 -5.239 0.669 1.00 98.06 87 ILE A CA 1
ATOM 707 C C . ILE A 1 87 ? -7.905 -5.467 -0.076 1.00 98.06 87 ILE A C 1
ATOM 709 O O . ILE A 1 87 ? -8.942 -4.920 0.314 1.00 98.06 87 ILE A O 1
ATOM 713 N N . LYS A 1 88 ? -7.902 -6.313 -1.116 1.00 96.69 88 LYS A N 1
ATOM 714 C CA . LYS A 1 88 ? -9.100 -6.634 -1.908 1.00 96.69 88 LYS A CA 1
ATOM 715 C C . LYS A 1 88 ? -10.201 -7.267 -1.052 1.00 96.69 88 LYS A C 1
ATOM 717 O O . LYS A 1 88 ? -11.364 -6.889 -1.206 1.00 96.69 88 LYS A O 1
ATOM 722 N N . HIS A 1 89 ? -9.832 -8.127 -0.102 1.00 96.56 89 HIS A N 1
ATOM 723 C CA . HIS A 1 89 ? -10.757 -8.848 0.783 1.00 96.56 89 HIS A CA 1
ATOM 724 C C . HIS A 1 89 ? -11.037 -8.156 2.128 1.00 96.56 89 HIS A C 1
ATOM 726 O O . HIS A 1 89 ? -11.708 -8.733 2.981 1.00 96.56 89 HIS A O 1
ATOM 732 N N . SER A 1 90 ? -10.572 -6.920 2.319 1.00 97.88 90 SER A N 1
ATOM 733 C CA . SER A 1 90 ? -10.903 -6.089 3.482 1.00 97.88 90 SER A CA 1
ATOM 734 C C . SER A 1 90 ? -12.055 -5.138 3.168 1.00 97.88 90 SER A C 1
ATOM 736 O O . SER A 1 90 ? -12.102 -4.539 2.086 1.00 97.88 90 SER A O 1
ATOM 738 N N . GLY A 1 91 ? -12.973 -4.948 4.116 1.00 97.56 91 GLY A N 1
ATOM 739 C CA . GLY A 1 91 ? -14.028 -3.936 4.008 1.00 97.56 91 GLY A CA 1
ATOM 740 C C . GLY A 1 91 ? -13.536 -2.529 4.337 1.00 97.56 91 GLY A C 1
ATOM 741 O O . GLY A 1 91 ? -14.102 -1.546 3.858 1.00 97.56 91 GLY A O 1
ATOM 742 N N . LYS A 1 92 ? -12.469 -2.421 5.136 1.00 97.69 92 LYS A N 1
ATOM 743 C CA . LYS A 1 92 ? -11.883 -1.152 5.575 1.00 97.69 92 LYS A CA 1
ATOM 744 C C . LYS A 1 92 ? -10.368 -1.183 5.444 1.00 97.69 92 LYS A C 1
ATOM 746 O O . LYS A 1 92 ? -9.741 -2.204 5.715 1.00 97.69 92 LYS A O 1
ATOM 751 N N . ILE A 1 93 ? -9.783 -0.047 5.081 1.00 98.62 93 ILE A N 1
ATOM 752 C CA . ILE A 1 93 ? -8.333 0.131 5.054 1.00 98.62 93 ILE A CA 1
ATOM 753 C C . ILE A 1 93 ? -7.982 1.246 6.021 1.00 98.62 93 ILE A C 1
ATOM 755 O O . ILE A 1 93 ? -8.485 2.364 5.915 1.00 98.62 93 ILE A O 1
ATOM 759 N N . HIS A 1 94 ? -7.149 0.933 7.001 1.00 98.69 94 HIS A N 1
ATOM 760 C CA . HIS A 1 94 ? -6.629 1.914 7.940 1.00 98.69 94 HIS A CA 1
ATOM 761 C C . HIS A 1 94 ? -5.150 2.143 7.627 1.00 98.69 94 HIS A C 1
ATOM 763 O O . HIS A 1 94 ? -4.457 1.217 7.213 1.00 98.69 94 HIS A O 1
ATOM 769 N N . ILE A 1 95 ? -4.656 3.365 7.813 1.00 98.50 95 ILE A N 1
ATOM 770 C CA . ILE A 1 95 ? -3.238 3.691 7.644 1.00 98.50 95 ILE A CA 1
ATOM 771 C C . ILE A 1 95 ? -2.685 4.336 8.908 1.00 98.50 95 ILE A C 1
ATOM 773 O O . ILE A 1 95 ? -3.161 5.384 9.340 1.00 98.50 95 ILE A O 1
ATOM 777 N N . PHE A 1 96 ? -1.663 3.714 9.486 1.00 98.06 96 PHE A N 1
ATOM 778 C CA . PHE A 1 96 ? -0.760 4.361 10.426 1.00 98.06 96 PHE A CA 1
ATOM 779 C C . PHE A 1 96 ? 0.354 5.009 9.602 1.00 98.06 96 PHE A C 1
ATOM 781 O O . PHE A 1 96 ? 1.311 4.359 9.185 1.00 98.06 96 PHE A O 1
ATOM 788 N N . TYR A 1 97 ? 0.152 6.275 9.246 1.00 97.44 97 TYR A N 1
ATOM 789 C CA . TYR A 1 97 ? 0.918 6.948 8.210 1.00 97.44 97 TYR A CA 1
ATOM 790 C C . TYR A 1 97 ? 2.294 7.385 8.709 1.00 97.44 97 TYR A C 1
ATOM 792 O O . TYR A 1 97 ? 2.404 8.148 9.670 1.00 97.44 97 TYR A O 1
ATOM 800 N N . ASN A 1 98 ? 3.326 6.950 7.991 1.00 95.25 98 ASN A N 1
ATOM 801 C CA . ASN A 1 98 ? 4.689 7.445 8.096 1.00 95.25 98 ASN A CA 1
ATOM 802 C C . ASN A 1 98 ? 5.132 7.913 6.696 1.00 95.25 98 ASN A C 1
ATOM 804 O O . ASN A 1 98 ? 5.208 7.087 5.780 1.00 95.25 98 ASN A O 1
ATOM 808 N N . PRO A 1 99 ? 5.435 9.209 6.496 1.00 94.06 99 PRO A N 1
ATOM 809 C CA . PRO A 1 99 ? 5.786 9.740 5.181 1.00 94.06 99 PRO A CA 1
ATOM 810 C C . PRO A 1 99 ? 7.097 9.175 4.610 1.00 94.06 99 PRO A C 1
ATOM 812 O O . PRO A 1 99 ? 7.340 9.351 3.418 1.00 94.06 99 PRO A O 1
ATOM 815 N N . ALA A 1 100 ? 7.940 8.522 5.415 1.00 94.19 100 ALA A N 1
ATOM 816 C CA . ALA A 1 100 ? 9.173 7.882 4.956 1.00 94.19 100 ALA A CA 1
ATOM 817 C C . ALA A 1 100 ? 8.966 6.435 4.463 1.00 94.19 100 ALA A C 1
ATOM 819 O O . ALA A 1 100 ? 9.870 5.855 3.865 1.00 94.19 100 ALA A O 1
ATOM 820 N N . SER A 1 101 ? 7.794 5.835 4.700 1.00 95.50 101 SER A N 1
ATOM 821 C CA . SER A 1 101 ? 7.524 4.441 4.333 1.00 95.50 101 SER A CA 1
ATOM 822 C C . SER A 1 101 ? 7.160 4.307 2.852 1.00 95.50 101 SER A C 1
ATOM 824 O O . SER A 1 101 ? 6.009 4.493 2.457 1.00 95.50 101 SER A O 1
ATOM 826 N N . GLU A 1 102 ? 8.134 3.922 2.025 1.00 95.94 102 GLU A N 1
ATOM 827 C CA . GLU A 1 102 ? 7.925 3.636 0.596 1.00 95.94 102 GLU A CA 1
ATOM 828 C C . GLU A 1 102 ? 6.877 2.534 0.377 1.00 95.94 102 GLU A C 1
ATOM 830 O O . GLU A 1 102 ? 5.998 2.672 -0.471 1.00 95.94 102 GLU A O 1
ATOM 835 N N . GLY A 1 103 ? 6.914 1.468 1.187 1.00 96.06 103 GLY A N 1
ATOM 836 C CA . GLY A 1 103 ? 5.947 0.367 1.103 1.00 96.06 103 GLY A CA 1
ATOM 837 C C . GLY A 1 103 ? 4.512 0.827 1.364 1.00 96.06 103 GLY A C 1
ATOM 838 O O . GLY A 1 103 ? 3.605 0.463 0.621 1.00 96.06 103 GLY A O 1
ATOM 839 N N . SER A 1 104 ? 4.316 1.719 2.341 1.00 97.25 104 SER A N 1
ATOM 840 C CA . SER A 1 104 ? 2.999 2.303 2.609 1.00 97.25 104 SER A CA 1
ATOM 841 C C . SER A 1 104 ? 2.470 3.131 1.438 1.00 97.25 104 SER A C 1
ATOM 843 O O . SER A 1 104 ? 1.261 3.171 1.233 1.00 97.25 104 SER A O 1
ATOM 845 N N . VAL A 1 105 ? 3.343 3.773 0.652 1.00 97.81 105 VAL A N 1
ATOM 846 C CA . VAL A 1 105 ? 2.934 4.517 -0.552 1.00 97.81 105 VAL A CA 1
ATOM 847 C C . VAL A 1 105 ? 2.443 3.565 -1.647 1.00 97.81 105 VAL A C 1
ATOM 849 O O . VAL A 1 105 ? 1.428 3.848 -2.285 1.00 97.81 105 VAL A O 1
ATOM 852 N N . VAL A 1 106 ? 3.099 2.415 -1.828 1.00 98.00 106 VAL A N 1
ATOM 853 C CA . VAL A 1 106 ? 2.650 1.387 -2.783 1.00 98.00 106 VAL A CA 1
ATOM 854 C C . VAL A 1 106 ? 1.309 0.782 -2.342 1.00 98.00 106 VAL A C 1
ATOM 856 O O . VAL A 1 106 ? 0.375 0.698 -3.143 1.00 98.00 106 VAL A O 1
ATOM 859 N N . ASP A 1 107 ? 1.158 0.442 -1.057 1.00 98.44 107 ASP A N 1
ATOM 860 C CA . ASP A 1 107 ? -0.110 -0.057 -0.500 1.00 98.44 107 ASP A CA 1
ATOM 861 C C . ASP A 1 107 ? -1.248 0.976 -0.620 1.00 98.44 107 ASP A C 1
ATOM 863 O O . ASP A 1 107 ? -2.405 0.624 -0.880 1.00 98.44 107 ASP A O 1
ATOM 867 N N . LEU A 1 108 ? -0.931 2.268 -0.481 1.00 98.31 108 LEU A N 1
ATOM 868 C CA . LEU A 1 108 ? -1.879 3.364 -0.680 1.00 98.31 108 LEU A CA 1
ATOM 869 C C . LEU A 1 108 ? -2.338 3.461 -2.144 1.00 98.31 108 LEU A C 1
ATOM 871 O O . LEU A 1 108 ? -3.530 3.659 -2.391 1.00 98.31 108 LEU A O 1
ATOM 875 N N . GLY A 1 109 ? -1.429 3.254 -3.101 1.00 98.38 109 GLY A N 1
ATOM 876 C CA . GLY A 1 109 ? -1.760 3.136 -4.522 1.00 98.38 109 GLY A CA 1
ATOM 877 C C . GLY A 1 109 ? -2.723 1.976 -4.796 1.00 98.38 109 GLY A C 1
ATOM 878 O O . GLY A 1 109 ? -3.772 2.179 -5.411 1.00 98.38 109 GLY A O 1
ATOM 879 N N . MET A 1 110 ? -2.444 0.783 -4.255 1.00 98.56 110 MET A N 1
ATOM 880 C CA . MET A 1 110 ? -3.341 -0.382 -4.376 1.00 98.56 110 MET A CA 1
ATOM 881 C C . MET A 1 110 ? -4.723 -0.113 -3.768 1.00 98.56 110 MET A C 1
ATOM 883 O O . MET A 1 110 ? -5.752 -0.437 -4.367 1.00 98.56 110 MET A O 1
ATOM 887 N N . THR A 1 111 ? -4.751 0.516 -2.592 1.00 98.44 111 THR A N 1
ATOM 888 C CA . THR A 1 111 ? -5.970 0.932 -1.881 1.00 98.44 111 THR A CA 1
ATOM 889 C C . THR A 1 111 ? -6.806 1.892 -2.724 1.00 98.44 111 THR A C 1
ATOM 891 O O . THR A 1 111 ? -8.030 1.763 -2.800 1.00 98.44 111 THR A O 1
ATOM 894 N N . PHE A 1 112 ? -6.151 2.853 -3.378 1.00 97.94 112 PHE A N 1
ATOM 895 C CA . PHE A 1 112 ? -6.803 3.831 -4.238 1.00 97.94 112 PHE A CA 1
ATOM 896 C C . PHE A 1 112 ? -7.338 3.218 -5.537 1.00 97.94 112 PHE A C 1
ATOM 898 O O . PHE A 1 112 ? -8.484 3.497 -5.909 1.00 97.94 112 PHE A O 1
ATOM 905 N N . ALA A 1 113 ? -6.573 2.336 -6.188 1.00 97.44 113 ALA A N 1
ATOM 906 C CA . ALA A 1 113 ? -7.032 1.582 -7.356 1.00 97.44 113 ALA A CA 1
ATOM 907 C C . ALA A 1 113 ? -8.296 0.768 -7.034 1.00 97.44 113 ALA A C 1
ATOM 909 O O . ALA A 1 113 ? -9.311 0.903 -7.719 1.00 97.44 113 ALA A O 1
ATOM 910 N N . ASN A 1 114 ? -8.292 0.060 -5.901 1.00 96.50 114 ASN A N 1
ATOM 911 C CA . ASN A 1 114 ? -9.403 -0.774 -5.432 1.00 96.50 114 ASN A CA 1
ATOM 912 C C . ASN A 1 114 ? -10.579 0.009 -4.806 1.00 96.50 114 ASN A C 1
ATOM 914 O O . ASN A 1 114 ? -11.466 -0.604 -4.213 1.00 96.50 114 ASN A O 1
ATOM 918 N N . GLN A 1 115 ? -10.598 1.347 -4.908 1.00 96.06 115 GLN A N 1
ATOM 919 C CA . GLN A 1 115 ? -11.678 2.214 -4.397 1.00 96.06 115 GLN A CA 1
ATOM 920 C C . GLN A 1 115 ? -11.998 1.997 -2.907 1.00 96.06 115 GLN A C 1
ATOM 922 O O . GLN A 1 115 ? -13.131 2.175 -2.456 1.00 96.06 115 GLN A O 1
ATOM 927 N N . LYS A 1 116 ? -11.002 1.591 -2.118 1.00 96.69 116 LYS A N 1
ATOM 928 C CA . LYS A 1 116 ? -11.206 1.265 -0.709 1.00 96.69 116 LYS A CA 1
ATOM 929 C C . LYS A 1 116 ? -11.251 2.528 0.142 1.00 96.69 116 LYS A C 1
ATOM 931 O O . LYS A 1 116 ? -10.405 3.402 0.013 1.00 96.69 116 LYS A O 1
ATOM 936 N N . LYS A 1 117 ? -12.193 2.608 1.083 1.00 95.69 117 LYS A N 1
ATOM 937 C CA . LYS A 1 117 ? -12.213 3.705 2.062 1.00 95.69 117 LYS A CA 1
ATOM 938 C C . LYS A 1 117 ? -10.964 3.645 2.942 1.00 95.69 117 LYS A C 1
ATOM 940 O O . LYS A 1 117 ? -10.653 2.586 3.490 1.00 95.69 117 LYS A O 1
ATOM 945 N N . LEU A 1 118 ? -10.299 4.789 3.083 1.00 97.88 118 LEU A N 1
ATOM 946 C CA . LEU A 1 118 ? -9.117 4.961 3.918 1.00 97.88 118 LEU A CA 1
ATOM 947 C C . LEU A 1 118 ? -9.487 5.656 5.233 1.00 97.88 118 LEU A C 1
ATOM 949 O O . LEU A 1 118 ? -10.161 6.680 5.208 1.00 97.88 118 LEU A O 1
ATOM 953 N N . THR A 1 119 ? -8.987 5.152 6.358 1.00 98.19 119 THR A N 1
ATOM 954 C CA . THR A 1 119 ? -9.050 5.813 7.671 1.00 98.19 119 THR A CA 1
ATOM 955 C C . THR A 1 119 ? -7.635 6.106 8.159 1.00 98.19 119 THR A C 1
ATOM 957 O O . THR A 1 119 ? -6.793 5.210 8.180 1.00 98.19 119 THR A O 1
ATOM 960 N N . LEU A 1 120 ? -7.363 7.333 8.602 1.00 97.94 120 LEU A N 1
ATOM 961 C CA . LEU A 1 120 ? -6.073 7.696 9.194 1.00 97.94 120 LEU A CA 1
ATOM 962 C C . LEU A 1 120 ? -6.038 7.323 10.684 1.00 97.94 120 LEU A C 1
ATOM 964 O O . LEU A 1 120 ? -6.845 7.819 11.468 1.00 97.94 120 LEU A O 1
ATOM 968 N N . ALA A 1 121 ? -5.109 6.449 11.070 1.00 97.88 121 ALA A N 1
ATOM 969 C CA . ALA A 1 121 ? -4.985 5.920 12.430 1.00 97.88 121 ALA A CA 1
ATOM 970 C C . ALA A 1 121 ? -4.261 6.873 13.398 1.00 97.88 121 ALA A C 1
ATOM 972 O O . ALA A 1 121 ? -4.522 6.837 14.597 1.00 97.88 121 ALA A O 1
ATOM 973 N N . ASN A 1 122 ? -3.380 7.727 12.875 1.00 97.19 122 ASN A N 1
ATOM 974 C CA . ASN A 1 122 ? -2.500 8.630 13.623 1.00 97.19 122 ASN A CA 1
ATOM 975 C C . ASN A 1 122 ? -2.607 10.081 13.097 1.00 97.19 122 ASN A C 1
ATOM 977 O O . ASN A 1 122 ? -1.650 10.627 12.541 1.00 97.19 122 ASN A O 1
ATOM 981 N N . PRO A 1 123 ? -3.784 10.731 13.202 1.00 96.31 123 PRO A N 1
ATOM 982 C CA . PRO A 1 123 ? -4.057 12.022 12.560 1.00 96.31 123 PRO A CA 1
ATOM 983 C C . PRO A 1 123 ? -3.138 13.169 12.996 1.00 96.31 123 PRO A C 1
ATOM 985 O O . PRO A 1 123 ? -3.013 14.169 12.286 1.00 96.31 123 PRO A O 1
ATOM 988 N N . GLU A 1 124 ? -2.481 13.049 14.146 1.00 95.19 124 GLU A N 1
ATOM 989 C CA . GLU A 1 124 ? -1.494 14.003 14.633 1.00 95.19 124 GLU A CA 1
ATOM 990 C C . GLU A 1 124 ? -0.308 14.201 13.682 1.00 95.19 124 GLU A C 1
ATOM 992 O O . GLU A 1 124 ? 0.207 15.317 13.607 1.00 95.19 124 GLU A O 1
ATOM 997 N N . VAL A 1 125 ? 0.061 13.187 12.888 1.00 94.00 125 VAL A N 1
A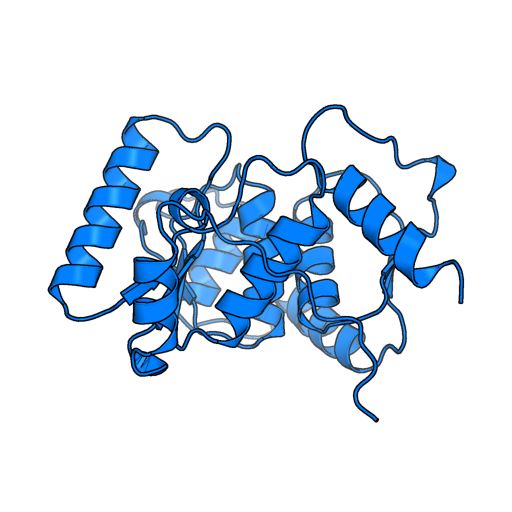TOM 998 C CA . VAL A 1 125 ? 1.181 13.272 11.934 1.00 94.00 125 VAL A CA 1
ATOM 999 C C . VAL A 1 125 ? 0.929 14.293 10.811 1.00 94.00 125 VAL A C 1
ATOM 1001 O O . VAL A 1 125 ? 1.869 14.820 10.221 1.00 94.00 125 VAL A O 1
ATOM 1004 N N . LEU A 1 126 ? -0.340 14.632 10.540 1.00 92.81 126 LEU A N 1
ATOM 1005 C CA . LEU A 1 126 ? -0.752 15.562 9.477 1.00 92.81 126 LEU A CA 1
ATOM 1006 C C . LEU A 1 126 ? -1.141 16.959 9.994 1.00 92.81 126 LEU A C 1
ATOM 1008 O O . LEU A 1 126 ? -1.774 17.739 9.271 1.00 92.81 126 LEU A O 1
ATOM 1012 N N . ARG A 1 127 ? -0.798 17.286 11.248 1.00 90.94 127 ARG A N 1
ATOM 1013 C CA . ARG A 1 127 ? -1.066 18.612 11.841 1.00 90.94 127 ARG A CA 1
ATOM 1014 C C . ARG A 1 127 ? -0.075 19.691 11.395 1.00 90.94 127 ARG A C 1
ATOM 1016 O O . ARG A 1 127 ? -0.393 20.873 11.501 1.00 90.94 127 ARG A O 1
ATOM 1023 N N . ASN A 1 128 ? 1.091 19.307 10.877 1.00 82.88 128 ASN A N 1
ATOM 1024 C CA . ASN A 1 128 ? 2.095 20.252 10.386 1.00 82.88 128 ASN A CA 1
ATOM 1025 C C . ASN A 1 128 ? 1.599 21.017 9.147 1.00 82.88 128 ASN A C 1
ATOM 1027 O O . ASN A 1 128 ? 0.916 20.456 8.293 1.00 82.88 128 ASN A O 1
ATOM 1031 N N . LYS A 1 129 ? 1.957 22.307 9.037 1.00 72.75 129 LYS A N 1
ATOM 1032 C CA . LYS A 1 129 ? 1.517 23.177 7.926 1.00 72.75 129 LYS A CA 1
ATOM 1033 C C . LYS A 1 129 ? 2.201 22.859 6.590 1.00 72.75 129 LYS A C 1
ATOM 1035 O O . LYS A 1 129 ? 1.608 23.093 5.543 1.00 72.75 129 LYS A O 1
ATOM 1040 N N . LEU A 1 130 ? 3.421 22.326 6.623 1.00 82.50 130 LEU A N 1
ATOM 1041 C CA . LEU A 1 130 ? 4.199 21.968 5.435 1.00 82.50 130 LEU A CA 1
ATOM 1042 C C . LEU A 1 130 ? 4.061 20.468 5.166 1.00 82.50 130 LEU A C 1
ATOM 1044 O O . LEU A 1 130 ? 4.916 19.673 5.547 1.00 82.50 130 LEU A O 1
ATOM 1048 N N . LEU A 1 131 ? 2.938 20.085 4.563 1.00 86.50 131 LEU A N 1
ATOM 1049 C CA . LEU A 1 131 ? 2.710 18.716 4.111 1.00 86.50 131 LEU A CA 1
ATOM 1050 C C . LEU A 1 131 ? 3.264 18.546 2.698 1.00 86.50 131 LEU A C 1
ATOM 1052 O O . LEU A 1 131 ? 3.000 19.373 1.825 1.00 86.50 131 LEU A O 1
ATOM 1056 N N . ASP A 1 132 ? 3.979 17.447 2.460 1.00 92.44 132 ASP A N 1
ATOM 1057 C CA . ASP A 1 132 ? 4.254 17.023 1.090 1.00 92.44 132 ASP A CA 1
ATOM 1058 C C . ASP A 1 132 ? 2.953 16.602 0.375 1.00 92.44 132 ASP A C 1
ATOM 1060 O O . ASP A 1 132 ? 1.886 16.440 0.983 1.00 92.44 132 ASP A O 1
ATOM 1064 N N . TYR A 1 133 ? 3.024 16.441 -0.946 1.00 93.38 133 TYR A N 1
ATOM 1065 C CA . TYR A 1 133 ? 1.842 16.166 -1.763 1.00 93.38 133 TYR A CA 1
ATOM 1066 C C . TYR A 1 133 ? 1.160 14.832 -1.410 1.00 93.38 133 TYR A C 1
ATOM 1068 O O . TYR A 1 133 ? -0.069 14.756 -1.461 1.00 93.38 133 TYR A O 1
ATOM 1076 N N . ILE A 1 134 ? 1.914 13.807 -0.987 1.00 94.94 134 ILE A N 1
ATOM 1077 C CA . ILE A 1 134 ? 1.345 12.529 -0.525 1.00 94.94 134 ILE A CA 1
ATOM 1078 C C . ILE A 1 134 ? 0.637 12.702 0.812 1.00 94.94 134 ILE A C 1
ATOM 1080 O O . ILE A 1 134 ? -0.462 12.196 0.998 1.00 94.94 134 ILE A O 1
ATOM 1084 N N . SER A 1 135 ? 1.218 13.449 1.740 1.00 94.88 135 SER A N 1
ATOM 1085 C CA . SER A 1 135 ? 0.629 13.708 3.053 1.00 94.88 135 SER A CA 1
ATOM 1086 C C . SER A 1 135 ? -0.673 14.498 2.915 1.00 94.88 135 SER A C 1
ATOM 1088 O O . SER A 1 135 ? -1.663 14.201 3.587 1.00 94.88 135 SER A O 1
ATOM 1090 N N . LEU A 1 136 ? -0.716 15.457 1.983 1.00 93.19 136 LEU A N 1
ATOM 1091 C CA . LEU A 1 136 ? -1.950 16.148 1.615 1.00 93.19 136 LEU A CA 1
ATOM 1092 C C . LEU A 1 136 ? -2.972 15.190 0.986 1.00 93.19 136 LEU A C 1
ATOM 1094 O O . LEU A 1 136 ? -4.153 15.255 1.330 1.00 93.19 136 LEU A O 1
ATOM 1098 N N . PHE A 1 137 ? -2.531 14.294 0.099 1.00 94.81 137 PHE A N 1
ATOM 1099 C CA . PHE A 1 137 ? -3.390 13.268 -0.489 1.00 94.81 137 PHE A CA 1
ATOM 1100 C C . PHE A 1 137 ? -3.992 12.357 0.586 1.00 94.81 137 PHE A C 1
ATOM 1102 O O . PHE A 1 137 ? -5.210 12.209 0.625 1.00 94.81 137 PHE A O 1
ATOM 1109 N N . VAL A 1 138 ? -3.180 11.817 1.502 1.00 95.69 138 VAL A N 1
ATOM 1110 C CA . VAL A 1 138 ? -3.634 10.972 2.618 1.00 95.69 138 VAL A CA 1
ATOM 1111 C C . VAL A 1 138 ? -4.669 11.710 3.457 1.00 95.69 138 VAL A C 1
ATOM 1113 O O . VAL A 1 138 ? -5.740 11.159 3.693 1.00 95.69 138 VAL A O 1
ATOM 1116 N N . LYS A 1 139 ? -4.403 12.972 3.830 1.00 94.56 139 LYS A N 1
ATOM 1117 C CA . LYS A 1 139 ? -5.342 13.807 4.597 1.00 94.56 139 LYS A CA 1
ATOM 1118 C C . LYS A 1 139 ? -6.704 13.929 3.911 1.00 94.56 139 LYS A C 1
ATOM 1120 O O . LYS A 1 139 ? -7.740 13.803 4.558 1.00 94.56 139 LYS A O 1
ATOM 1125 N N . LYS A 1 140 ? -6.712 14.201 2.604 1.00 92.62 140 LYS A N 1
ATOM 1126 C CA . LYS A 1 140 ? -7.951 14.366 1.828 1.00 92.62 140 LYS A CA 1
ATOM 1127 C C . LYS A 1 140 ? -8.663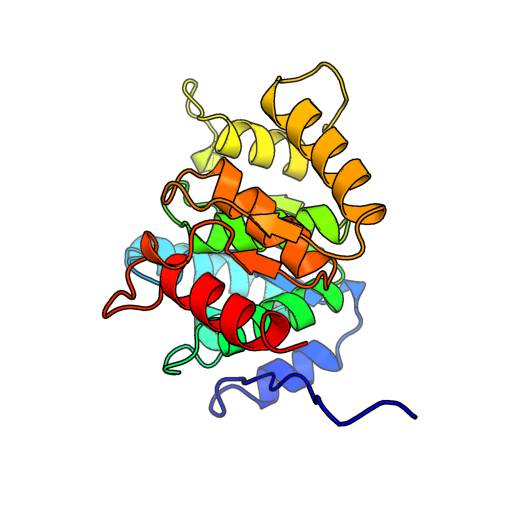 13.036 1.607 1.00 92.62 140 LYS A C 1
ATOM 1129 O O . LYS A 1 140 ? -9.886 12.966 1.728 1.00 92.62 140 LYS A O 1
ATOM 1134 N N . TYR A 1 141 ? -7.907 11.975 1.332 1.00 95.00 141 TYR A N 1
ATOM 1135 C CA . TYR A 1 141 ? -8.453 10.642 1.120 1.00 95.00 141 TYR A CA 1
ATOM 1136 C C . TYR A 1 141 ? -9.107 10.093 2.387 1.00 95.00 141 TYR A C 1
ATOM 1138 O O . TYR A 1 141 ? -10.242 9.616 2.327 1.00 95.00 141 TYR A O 1
ATOM 1146 N N . SER A 1 142 ? -8.447 10.247 3.538 1.00 94.50 142 SER A N 1
ATOM 1147 C CA . SER A 1 142 ? -8.977 9.791 4.824 1.00 94.50 142 SER A CA 1
ATOM 1148 C C . SER A 1 142 ? -10.206 10.567 5.290 1.00 94.50 142 SER A C 1
ATOM 1150 O O . SER A 1 142 ? -11.031 10.027 6.015 1.00 94.50 142 SER A O 1
ATOM 1152 N N . ASN A 1 143 ? -10.342 11.829 4.875 1.00 91.81 143 ASN A N 1
ATOM 1153 C CA . ASN A 1 143 ? -11.510 12.652 5.191 1.00 91.81 143 ASN A CA 1
ATOM 1154 C C . ASN A 1 143 ? -12.654 12.480 4.180 1.00 91.81 143 ASN A C 1
ATOM 1156 O O . ASN A 1 143 ? -13.679 13.144 4.308 1.00 91.81 143 ASN A O 1
ATOM 1160 N N . HIS A 1 144 ? -12.484 11.626 3.164 1.00 88.88 144 HIS A N 1
ATOM 1161 C CA . HIS A 1 144 ? -13.436 11.453 2.064 1.00 88.88 144 HIS A CA 1
ATOM 1162 C C . HIS A 1 144 ? -13.751 12.762 1.318 1.00 88.88 144 HIS A C 1
ATOM 1164 O O . HIS A 1 144 ? -14.857 12.957 0.818 1.00 88.88 144 HIS A O 1
ATOM 1170 N N . THR A 1 145 ? -12.765 13.656 1.215 1.00 85.06 145 THR A N 1
ATOM 1171 C CA . THR A 1 145 ? -12.894 14.951 0.530 1.00 85.06 145 THR A CA 1
ATOM 1172 C C . THR A 1 145 ? -12.099 15.008 -0.772 1.00 85.06 145 THR A C 1
ATOM 1174 O O . THR A 1 145 ? -11.776 16.094 -1.232 1.00 85.06 145 THR A O 1
ATOM 1177 N N . LEU A 1 146 ? -11.727 13.872 -1.371 1.00 81.81 146 LEU A N 1
ATOM 1178 C CA . LEU A 1 146 ? -11.057 13.886 -2.675 1.00 81.81 146 LEU A CA 1
ATOM 1179 C C . LEU A 1 146 ? -12.021 14.399 -3.745 1.00 81.81 146 LEU A C 1
ATOM 1181 O O . LEU A 1 146 ? -13.023 13.752 -4.046 1.00 81.81 146 LEU A O 1
ATOM 1185 N N . LYS A 1 147 ? -11.701 15.556 -4.321 1.00 79.75 147 LYS A N 1
ATOM 1186 C CA . LYS A 1 147 ? -12.439 16.165 -5.428 1.00 79.75 147 LYS A CA 1
ATOM 1187 C C . LYS A 1 147 ? -11.466 16.644 -6.499 1.00 79.75 147 LYS A C 1
ATOM 1189 O O . LYS A 1 147 ? -10.334 17.016 -6.190 1.00 79.75 147 LYS A O 1
ATOM 1194 N N . TYR A 1 148 ? -11.915 16.650 -7.751 1.00 72.00 148 TYR A N 1
ATOM 1195 C CA . TYR A 1 148 ? -11.187 17.314 -8.831 1.00 72.00 148 TYR A CA 1
ATOM 1196 C C . TYR A 1 148 ? -11.034 18.817 -8.539 1.00 72.00 148 TYR A C 1
ATOM 1198 O O . TYR A 1 148 ? -11.921 19.437 -7.955 1.00 72.00 148 TYR A O 1
ATOM 1206 N N . GLY A 1 149 ? -9.906 19.398 -8.950 1.00 70.06 149 GLY A N 1
ATOM 1207 C CA . GLY A 1 149 ? -9.601 20.832 -8.813 1.00 70.06 149 GLY A CA 1
ATOM 1208 C C . GLY A 1 149 ? -8.942 21.232 -7.488 1.00 70.06 149 GLY A C 1
ATOM 1209 O O . GLY A 1 149 ? -8.603 22.392 -7.292 1.00 70.06 149 GLY A O 1
ATOM 1210 N N . GLU A 1 150 ? -8.725 20.280 -6.582 1.00 71.44 150 GLU A N 1
ATOM 1211 C CA . GLU A 1 150 ? -8.303 20.560 -5.208 1.00 71.44 150 GLU A CA 1
ATOM 1212 C C . GLU A 1 150 ? -6.788 20.497 -4.954 1.00 71.44 150 GLU A C 1
ATOM 1214 O O . GLU A 1 150 ? -6.297 21.078 -3.981 1.00 71.44 150 GLU A O 1
ATOM 1219 N N . SER A 1 151 ? -6.051 19.724 -5.749 1.00 82.19 151 SER A N 1
ATOM 1220 C CA . SER A 1 151 ? -4.588 19.765 -5.825 1.00 82.19 151 SER A CA 1
ATOM 1221 C C . SER A 1 151 ? -4.123 19.138 -7.136 1.00 82.19 151 SER A C 1
ATOM 1223 O O . SER A 1 151 ? -4.781 18.247 -7.679 1.00 82.19 151 SER A O 1
ATOM 1225 N N . THR A 1 152 ? -2.965 19.577 -7.630 1.00 87.44 152 THR A N 1
ATOM 1226 C CA . THR A 1 152 ? -2.357 19.036 -8.856 1.00 87.44 152 THR A CA 1
ATOM 1227 C C . THR A 1 152 ? -2.121 17.529 -8.750 1.00 87.44 152 THR A C 1
ATOM 1229 O O . THR A 1 152 ? -2.403 16.798 -9.692 1.00 87.44 152 THR A O 1
ATOM 1232 N N . PHE A 1 153 ? -1.690 17.044 -7.581 1.00 91.00 153 PHE A N 1
ATOM 1233 C CA . PHE A 1 153 ? -1.445 15.620 -7.357 1.00 91.00 153 PHE A CA 1
ATOM 1234 C C . PHE A 1 153 ? -2.730 14.776 -7.336 1.00 91.00 153 PHE A C 1
ATOM 1236 O O . PHE A 1 153 ? -2.759 13.711 -7.943 1.00 91.00 153 PHE A O 1
ATOM 1243 N N . VAL A 1 154 ? -3.805 15.237 -6.679 1.00 90.12 154 VAL A N 1
ATOM 1244 C CA . VAL A 1 154 ? -5.081 14.493 -6.637 1.00 90.12 154 VAL A CA 1
ATOM 1245 C C . VAL A 1 154 ? -5.659 14.333 -8.041 1.00 90.12 154 VAL A C 1
ATOM 1247 O O . VAL A 1 154 ? -6.026 13.221 -8.413 1.00 90.12 154 VAL A O 1
ATOM 1250 N N . ASN A 1 155 ? -5.683 15.414 -8.829 1.00 91.06 155 ASN A N 1
ATOM 1251 C CA . ASN A 1 155 ? -6.156 15.371 -10.215 1.00 91.06 155 ASN A CA 1
ATOM 1252 C C . ASN A 1 155 ? -5.326 14.385 -11.040 1.00 91.06 155 ASN A C 1
ATOM 1254 O O . ASN A 1 155 ? -5.886 13.491 -11.666 1.00 91.06 155 ASN A O 1
ATOM 1258 N N . LYS A 1 156 ? -3.994 14.480 -10.934 1.00 95.12 156 LYS A N 1
ATOM 1259 C CA . LYS A 1 156 ? -3.065 13.586 -11.627 1.00 95.12 156 LYS A CA 1
ATOM 1260 C C . LYS A 1 156 ? -3.313 12.116 -11.289 1.00 95.12 156 LYS A C 1
ATOM 1262 O O . LYS A 1 156 ? -3.299 11.281 -12.183 1.00 95.12 156 LYS A O 1
ATOM 1267 N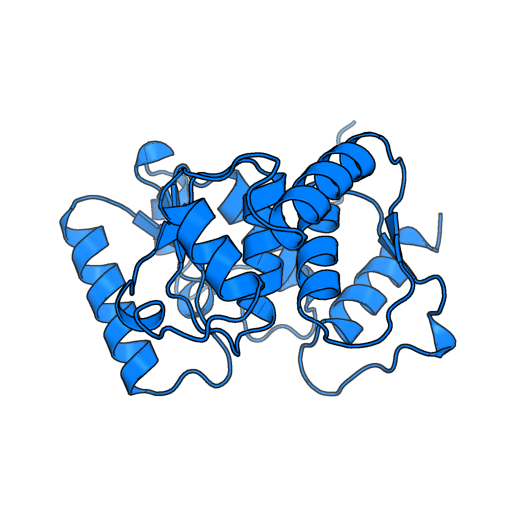 N . MET A 1 157 ? -3.554 11.779 -10.019 1.00 95.50 157 MET A N 1
ATOM 1268 C CA . MET A 1 157 ? -3.830 10.391 -9.621 1.00 95.50 157 MET A CA 1
ATOM 1269 C C . MET A 1 157 ? -5.211 9.906 -10.073 1.00 95.50 157 MET A C 1
ATOM 1271 O O . MET A 1 157 ? -5.357 8.729 -10.388 1.00 95.50 157 MET A O 1
ATOM 1275 N N . LEU A 1 158 ? -6.223 10.777 -10.126 1.00 93.69 158 LEU A N 1
ATOM 1276 C CA . LEU A 1 158 ? -7.546 10.427 -10.657 1.00 93.69 158 LEU A CA 1
ATOM 1277 C C . LEU A 1 158 ? -7.502 10.172 -12.171 1.00 93.69 158 LEU A C 1
ATOM 1279 O O . LEU A 1 158 ? -8.030 9.161 -12.631 1.00 93.69 158 LEU A O 1
ATOM 1283 N N . GLU A 1 159 ? -6.828 11.044 -12.923 1.00 95.62 159 GLU A N 1
ATOM 1284 C CA . GLU A 1 159 ? -6.589 10.883 -14.364 1.00 95.62 159 GLU A CA 1
ATOM 1285 C C . GLU A 1 159 ? -5.791 9.611 -14.655 1.00 95.62 159 GLU A C 1
ATOM 1287 O O . GLU A 1 159 ? -6.182 8.803 -15.494 1.00 95.62 159 GLU A O 1
ATOM 1292 N N . GLU A 1 160 ? -4.709 9.387 -13.908 1.00 97.25 160 GLU A N 1
ATOM 1293 C CA . GLU A 1 160 ? -3.882 8.195 -14.058 1.00 97.25 160 GLU A CA 1
ATOM 1294 C C . GLU A 1 160 ? -4.662 6.924 -13.731 1.00 97.25 160 GLU A C 1
ATOM 1296 O O . GLU A 1 160 ? -4.570 5.937 -14.453 1.00 97.25 160 GLU A O 1
ATOM 1301 N N . LYS A 1 161 ? -5.491 6.946 -12.684 1.00 96.94 161 LYS A N 1
ATOM 1302 C CA . LYS A 1 161 ? -6.374 5.827 -12.362 1.00 96.94 161 LYS A CA 1
ATOM 1303 C C . LYS A 1 161 ? -7.316 5.510 -13.522 1.00 96.94 161 LYS A C 1
ATOM 1305 O O . LYS A 1 161 ? -7.457 4.340 -13.857 1.00 96.94 161 LYS A O 1
ATOM 1310 N N . GLN A 1 162 ? -7.941 6.520 -14.132 1.00 96.69 162 GLN A N 1
ATOM 1311 C CA . GLN A 1 162 ? -8.798 6.324 -15.303 1.00 96.69 162 GLN A CA 1
ATOM 1312 C C . GLN A 1 162 ? -8.005 5.738 -16.476 1.00 96.69 162 GLN A C 1
ATOM 1314 O O . GLN A 1 162 ? -8.432 4.746 -17.063 1.00 96.69 162 GLN A O 1
ATOM 1319 N N . ARG A 1 163 ? -6.823 6.293 -16.763 1.00 97.81 163 ARG A N 1
ATOM 1320 C CA . ARG A 1 163 ? -5.920 5.799 -17.809 1.00 97.81 163 ARG A CA 1
ATOM 1321 C C . ARG A 1 163 ? -5.555 4.329 -17.601 1.00 97.81 163 ARG A C 1
ATOM 1323 O O . ARG A 1 163 ? -5.653 3.550 -18.536 1.00 97.81 163 ARG A O 1
ATOM 1330 N N . LEU A 1 164 ? -5.181 3.931 -16.383 1.00 97.75 164 LEU A N 1
ATOM 1331 C CA . LEU A 1 164 ? -4.801 2.549 -16.067 1.00 97.75 164 LEU A CA 1
ATOM 1332 C C . LEU A 1 164 ? -5.942 1.547 -16.312 1.00 97.75 164 LEU A C 1
ATOM 1334 O O . LEU A 1 164 ? -5.664 0.413 -16.677 1.00 97.75 164 LEU A O 1
ATOM 1338 N N . THR A 1 165 ? -7.214 1.944 -16.171 1.00 96.88 165 THR A N 1
ATOM 1339 C CA . THR A 1 165 ? -8.346 1.032 -16.443 1.00 96.88 165 THR A CA 1
ATOM 1340 C C . THR A 1 165 ? -8.553 0.692 -17.919 1.00 96.88 165 THR A C 1
ATOM 1342 O O . THR A 1 165 ? -9.324 -0.214 -18.219 1.00 96.88 165 THR A O 1
ATOM 1345 N N . THR A 1 166 ? -7.893 1.404 -18.836 1.00 97.62 166 THR A N 1
ATOM 1346 C CA . THR A 1 166 ? -8.011 1.180 -20.285 1.00 97.62 166 THR A CA 1
ATOM 1347 C C . THR A 1 166 ? -6.766 0.544 -20.895 1.00 97.62 166 THR A C 1
ATOM 1349 O O . THR A 1 166 ? -6.682 0.452 -22.116 1.00 97.62 166 THR A O 1
ATOM 1352 N N . LEU A 1 167 ? -5.765 0.194 -20.085 1.00 97.38 167 LEU A N 1
ATOM 1353 C CA . LEU A 1 167 ? -4.530 -0.416 -20.568 1.00 97.38 167 LEU A CA 1
ATOM 1354 C C . LEU A 1 167 ? -4.619 -1.935 -20.495 1.00 97.38 167 LEU A C 1
ATOM 1356 O O . LEU A 1 167 ? -5.088 -2.479 -19.499 1.00 97.38 167 LEU A O 1
ATOM 1360 N N . ASP A 1 168 ? -4.050 -2.598 -21.496 1.00 97.38 168 ASP A N 1
ATOM 1361 C CA . ASP A 1 168 ? -3.761 -4.032 -21.429 1.00 97.38 168 ASP A CA 1
ATOM 1362 C C . ASP A 1 168 ? -2.459 -4.309 -20.656 1.00 97.38 168 ASP A C 1
ATOM 1364 O O . ASP A 1 168 ? -2.300 -5.367 -20.053 1.00 97.38 168 ASP A O 1
ATOM 1368 N N . GLU A 1 169 ? -1.536 -3.342 -20.650 1.00 97.38 169 GLU A N 1
ATOM 1369 C CA . GLU A 1 169 ? -0.222 -3.417 -20.011 1.00 97.38 169 GLU A CA 1
ATOM 1370 C C . GLU A 1 169 ? 0.242 -2.035 -19.521 1.00 97.38 169 GLU A C 1
ATOM 1372 O O . GLU A 1 169 ? 0.018 -1.006 -20.166 1.00 97.38 169 GLU A O 1
ATOM 1377 N N . TYR A 1 170 ? 0.931 -2.006 -18.378 1.00 97.88 170 TYR A N 1
ATOM 1378 C CA . TYR A 1 170 ? 1.586 -0.818 -17.845 1.00 97.88 170 TYR A CA 1
ATOM 1379 C C . TYR A 1 170 ? 3.106 -0.885 -18.051 1.00 97.88 170 TYR A C 1
ATOM 1381 O O . TYR A 1 170 ? 3.849 -1.442 -17.240 1.00 97.88 170 TYR A O 1
ATOM 1389 N N . VAL A 1 171 ? 3.570 -0.265 -19.136 1.00 97.62 171 VAL A N 1
ATOM 1390 C CA . VAL A 1 171 ? 4.996 -0.059 -19.410 1.00 97.62 171 VAL A CA 1
ATOM 1391 C C . VAL A 1 171 ? 5.505 1.126 -18.587 1.00 97.62 171 VAL A C 1
ATOM 1393 O O . VAL A 1 171 ? 5.012 2.247 -18.731 1.00 97.62 171 VAL A O 1
ATOM 1396 N N . VAL A 1 172 ? 6.499 0.896 -17.728 1.00 96.94 172 VAL A N 1
ATOM 1397 C CA . VAL A 1 172 ? 7.037 1.911 -16.812 1.00 96.94 172 VAL A CA 1
ATOM 1398 C C . VAL A 1 172 ? 8.515 2.190 -17.079 1.00 96.94 172 VAL A C 1
ATOM 1400 O O . VAL A 1 172 ? 9.334 1.280 -17.192 1.00 96.94 172 VAL A O 1
ATOM 1403 N N . THR A 1 173 ? 8.869 3.474 -17.144 1.00 97.00 173 THR A N 1
ATOM 1404 C CA . THR A 1 173 ? 10.258 3.940 -17.054 1.00 97.00 173 THR A CA 1
ATOM 1405 C C . THR A 1 173 ? 10.557 4.267 -15.596 1.00 97.00 173 THR A C 1
ATOM 1407 O O . THR A 1 173 ? 10.034 5.243 -15.060 1.00 97.00 173 THR A O 1
ATOM 1410 N N . TRP A 1 174 ? 11.368 3.445 -14.936 1.00 96.44 174 TRP A N 1
ATOM 1411 C CA . TRP A 1 174 ? 11.691 3.623 -13.525 1.00 96.44 174 TRP A CA 1
ATOM 1412 C C . TRP A 1 174 ? 12.851 4.602 -13.349 1.00 96.44 174 TRP A C 1
ATOM 1414 O O . TRP A 1 174 ? 13.982 4.299 -13.725 1.00 96.44 174 TRP A O 1
ATOM 1424 N N . ASN A 1 175 ? 12.572 5.760 -12.747 1.00 91.94 175 ASN A N 1
ATOM 1425 C CA . ASN A 1 175 ? 13.553 6.827 -12.504 1.00 91.94 175 ASN A CA 1
ATOM 1426 C C . ASN A 1 175 ? 13.915 6.967 -11.013 1.00 91.94 175 ASN A C 1
ATOM 1428 O O . ASN A 1 175 ? 14.324 8.034 -10.554 1.00 91.94 175 ASN A O 1
ATOM 1432 N N . GLY A 1 176 ? 13.738 5.894 -10.239 1.00 89.31 176 GLY A N 1
ATOM 1433 C CA . GLY A 1 176 ? 14.030 5.852 -8.809 1.00 89.31 176 GLY A CA 1
ATOM 1434 C C . GLY A 1 176 ? 12.799 6.020 -7.919 1.00 89.31 176 GLY A C 1
ATOM 1435 O O . GLY A 1 176 ? 11.655 5.929 -8.350 1.00 89.31 176 GLY A O 1
ATOM 1436 N N . ARG A 1 177 ? 13.042 6.249 -6.626 1.00 91.12 177 ARG A N 1
ATOM 1437 C CA . ARG A 1 177 ? 12.046 6.073 -5.553 1.00 91.12 177 ARG A CA 1
ATOM 1438 C C . ARG A 1 177 ? 11.225 7.318 -5.238 1.00 91.12 177 ARG A C 1
ATOM 1440 O O . ARG A 1 177 ? 10.945 7.615 -4.075 1.00 91.12 177 ARG A O 1
ATOM 1447 N N . ASN A 1 178 ? 10.844 8.086 -6.256 1.00 95.25 178 ASN A N 1
ATOM 1448 C CA . ASN A 1 178 ? 9.930 9.195 -6.007 1.00 95.25 178 ASN A CA 1
ATOM 1449 C C . ASN A 1 178 ? 8.536 8.646 -5.645 1.00 95.25 178 ASN A C 1
ATOM 1451 O O . ASN A 1 178 ? 8.103 7.598 -6.128 1.00 95.25 178 ASN A O 1
ATOM 1455 N N . LYS A 1 179 ? 7.831 9.341 -4.746 1.00 95.62 179 LYS A N 1
ATOM 1456 C CA . LYS A 1 179 ? 6.577 8.822 -4.183 1.00 95.62 179 LYS A CA 1
ATOM 1457 C C . LYS A 1 179 ? 5.452 8.725 -5.210 1.00 95.62 179 LYS A C 1
ATOM 1459 O O . LYS A 1 179 ? 4.541 7.927 -5.023 1.00 95.62 179 LYS A O 1
ATOM 1464 N N . GLU A 1 180 ? 5.497 9.526 -6.270 1.00 96.00 180 GLU A N 1
ATOM 1465 C CA . GLU A 1 180 ? 4.512 9.444 -7.342 1.00 96.00 180 GLU A CA 1
ATOM 1466 C C . GLU A 1 180 ? 4.629 8.116 -8.098 1.00 96.00 180 GLU A C 1
ATOM 1468 O O . GLU A 1 180 ? 3.626 7.421 -8.247 1.00 96.00 180 GLU A O 1
ATOM 1473 N N . ASP A 1 181 ? 5.835 7.723 -8.505 1.00 96.19 181 ASP A N 1
ATOM 1474 C CA . ASP A 1 181 ? 6.053 6.463 -9.221 1.00 96.19 181 ASP A CA 1
ATOM 1475 C C . ASP A 1 181 ? 5.740 5.249 -8.339 1.00 96.19 181 ASP A C 1
ATOM 1477 O O . ASP A 1 181 ? 5.121 4.294 -8.807 1.00 96.19 181 ASP A O 1
ATOM 1481 N N . LEU A 1 182 ? 6.058 5.310 -7.038 1.00 97.50 182 LEU A N 1
ATOM 1482 C CA . LEU A 1 182 ? 5.646 4.286 -6.067 1.00 97.50 182 LEU A CA 1
ATOM 1483 C C . LEU A 1 182 ? 4.122 4.1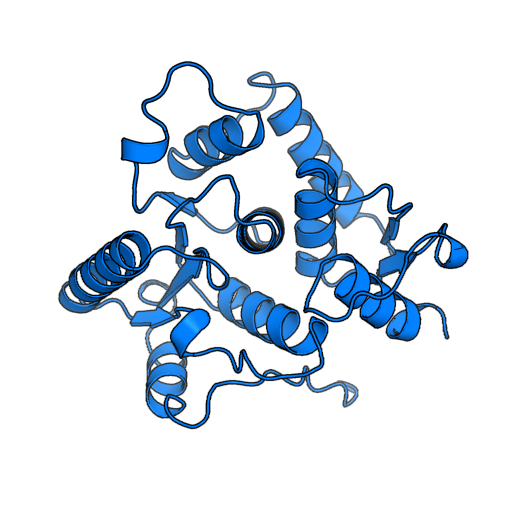51 -5.979 1.00 97.50 182 LEU A C 1
ATOM 1485 O O . LEU A 1 182 ? 3.588 3.041 -5.953 1.00 97.50 182 LEU A O 1
ATOM 1489 N N . PHE A 1 183 ? 3.413 5.279 -5.949 1.00 97.81 183 PHE A N 1
ATOM 1490 C CA . PHE A 1 183 ? 1.958 5.290 -5.887 1.00 97.81 183 PHE A CA 1
ATOM 1491 C C . PHE A 1 183 ? 1.348 4.712 -7.171 1.00 97.81 183 PHE A C 1
ATOM 1493 O O . PHE A 1 183 ? 0.453 3.869 -7.103 1.00 97.81 183 PHE A O 1
ATOM 1500 N N . LYS A 1 184 ? 1.856 5.116 -8.343 1.00 97.56 184 LYS A N 1
ATOM 1501 C CA . LYS A 1 184 ? 1.428 4.597 -9.652 1.00 97.56 184 LYS A CA 1
ATOM 1502 C C . LYS A 1 184 ? 1.689 3.107 -9.805 1.00 97.56 184 LYS A C 1
ATOM 1504 O O . LYS A 1 184 ? 0.798 2.387 -10.246 1.00 97.56 184 LYS A O 1
ATOM 1509 N N . LEU A 1 185 ? 2.863 2.638 -9.382 1.00 98.00 185 LEU A N 1
ATOM 1510 C CA . LEU A 1 185 ? 3.192 1.215 -9.322 1.00 98.00 185 LEU A CA 1
ATOM 1511 C C . LEU A 1 185 ? 2.170 0.458 -8.465 1.00 98.00 185 LEU A C 1
ATOM 1513 O O . LEU A 1 185 ? 1.637 -0.562 -8.896 1.00 98.00 185 LEU A O 1
ATOM 1517 N N . GLY A 1 186 ? 1.835 0.998 -7.289 1.00 98.25 186 GLY A N 1
ATOM 1518 C CA . GLY A 1 186 ? 0.776 0.464 -6.437 1.00 98.25 186 GLY A CA 1
ATOM 1519 C C . GLY A 1 186 ? -0.585 0.411 -7.134 1.00 98.25 186 GLY A C 1
ATOM 1520 O O . GLY A 1 186 ? -1.279 -0.598 -7.040 1.00 98.25 186 GLY A O 1
ATOM 1521 N N . MET A 1 187 ? -0.969 1.461 -7.866 1.00 98.44 187 MET A N 1
ATOM 1522 C CA . MET A 1 187 ? -2.230 1.474 -8.613 1.00 98.44 187 MET A CA 1
ATOM 1523 C C . MET A 1 187 ? -2.263 0.420 -9.722 1.00 98.44 187 MET A C 1
ATOM 1525 O O . MET A 1 187 ? -3.199 -0.375 -9.766 1.00 98.44 187 MET A O 1
ATOM 1529 N N . ALA A 1 188 ? -1.247 0.393 -10.589 1.00 98.38 188 ALA A N 1
ATOM 1530 C CA . ALA A 1 188 ? -1.166 -0.548 -11.703 1.00 98.38 188 ALA A CA 1
ATOM 1531 C C . ALA A 1 188 ? -1.192 -1.998 -11.203 1.00 98.38 188 ALA A C 1
ATOM 1533 O O . ALA A 1 188 ? -1.965 -2.821 -11.690 1.00 98.38 1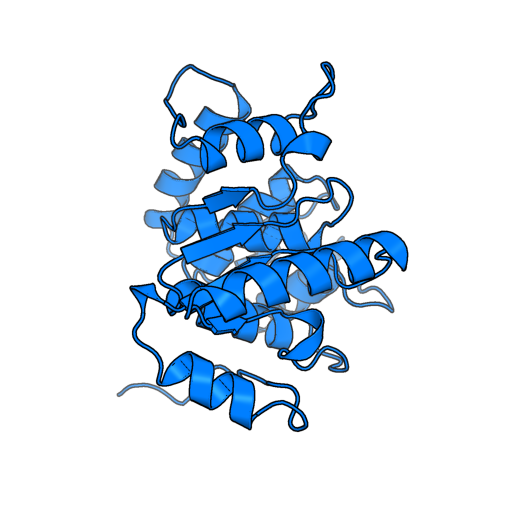88 ALA A O 1
ATOM 1534 N N . PHE A 1 189 ? -0.425 -2.288 -10.148 1.00 98.12 189 PHE A N 1
ATOM 1535 C CA . PHE A 1 189 ? -0.407 -3.610 -9.535 1.00 98.12 189 PHE A CA 1
ATOM 1536 C C . PHE A 1 189 ? -1.738 -3.961 -8.856 1.00 98.12 189 PHE A C 1
ATOM 1538 O O . PHE A 1 189 ? -2.176 -5.112 -8.906 1.00 98.12 189 PHE A O 1
ATOM 1545 N N . GLY A 1 190 ? -2.401 -2.974 -8.247 1.00 97.56 190 GLY A N 1
ATOM 1546 C CA . GLY A 1 190 ? -3.728 -3.112 -7.650 1.00 97.56 190 GLY A CA 1
ATOM 1547 C C . GLY A 1 190 ? -4.846 -3.375 -8.664 1.00 97.56 190 GLY A C 1
ATOM 1548 O O . GLY A 1 190 ? -5.864 -3.941 -8.270 1.00 97.56 190 GLY A O 1
ATOM 1549 N N . PHE A 1 191 ? -4.651 -3.001 -9.931 1.00 97.56 191 PHE A N 1
ATOM 1550 C CA . PHE A 1 191 ? -5.528 -3.330 -11.061 1.00 97.56 191 PHE A CA 1
ATOM 1551 C C . PHE A 1 191 ? -5.193 -4.659 -11.744 1.00 97.56 191 PHE A C 1
ATOM 1553 O O . PHE A 1 191 ? -5.821 -4.995 -12.741 1.00 97.56 191 PHE A O 1
ATOM 1560 N N . ASP A 1 192 ? -4.233 -5.421 -11.212 1.00 96.38 192 ASP A N 1
ATOM 1561 C CA . ASP A 1 192 ? -3.776 -6.678 -11.808 1.00 96.38 192 ASP A CA 1
ATOM 1562 C C . ASP A 1 192 ? -3.212 -6.513 -13.239 1.00 96.38 192 ASP A C 1
ATOM 1564 O O . ASP A 1 192 ? -3.185 -7.475 -14.006 1.00 96.38 192 ASP A O 1
ATOM 1568 N N . LEU A 1 193 ? -2.714 -5.318 -13.593 1.00 96.88 193 LEU A N 1
ATOM 1569 C CA . LEU A 1 193 ? -2.084 -5.083 -14.894 1.00 96.88 193 LEU A CA 1
ATOM 1570 C C . LEU A 1 193 ? -0.743 -5.835 -15.004 1.00 96.88 193 LEU A C 1
ATOM 1572 O O . LEU A 1 193 ? 0.020 -5.870 -14.029 1.00 96.88 193 LEU A O 1
ATOM 1576 N N . PRO A 1 194 ? -0.405 -6.389 -16.183 1.00 97.31 194 PRO A N 1
ATOM 1577 C CA . PRO A 1 194 ? 0.975 -6.684 -16.552 1.00 97.31 194 PRO A CA 1
ATOM 1578 C C . PRO A 1 194 ? 1.832 -5.419 -16.424 1.00 97.31 194 PRO A C 1
ATOM 1580 O O . PRO A 1 194 ? 1.421 -4.344 -16.861 1.00 97.31 194 PRO A O 1
ATOM 1583 N N . ILE A 1 195 ? 3.000 -5.530 -15.788 1.00 97.56 195 ILE A N 1
ATOM 1584 C CA . ILE A 1 195 ? 3.924 -4.406 -15.581 1.00 97.56 195 ILE A CA 1
ATOM 1585 C C . ILE A 1 195 ? 5.276 -4.780 -16.174 1.00 97.56 195 ILE A C 1
ATOM 1587 O O . ILE A 1 195 ? 5.865 -5.779 -15.759 1.00 97.56 195 ILE A O 1
ATOM 1591 N N . VAL A 1 196 ? 5.758 -3.959 -17.106 1.00 97.75 196 VAL A N 1
ATOM 1592 C CA . VAL A 1 196 ? 6.996 -4.180 -17.870 1.00 97.75 196 VAL A CA 1
ATOM 1593 C C . VAL A 1 196 ? 7.917 -2.969 -17.739 1.00 97.75 196 VAL A C 1
ATOM 1595 O O . VAL A 1 196 ? 7.465 -1.822 -17.771 1.00 97.75 196 VAL A O 1
ATOM 1598 N N . LEU A 1 197 ? 9.221 -3.211 -17.580 1.00 97.75 197 LEU A N 1
ATOM 1599 C CA . LEU A 1 197 ? 10.226 -2.156 -17.452 1.00 97.75 197 LEU A CA 1
ATOM 1600 C C . LEU A 1 197 ? 10.713 -1.699 -18.833 1.00 97.75 197 LEU A C 1
ATOM 1602 O O . LEU A 1 197 ? 11.443 -2.415 -19.515 1.00 97.75 197 LEU A O 1
ATOM 1606 N N . ALA A 1 198 ? 10.426 -0.448 -19.200 1.00 97.69 198 ALA A N 1
ATOM 1607 C CA . ALA A 1 198 ? 10.950 0.162 -20.428 1.00 97.69 198 ALA A CA 1
ATOM 1608 C C . ALA A 1 198 ? 12.479 0.337 -20.400 1.00 97.69 198 ALA A C 1
ATOM 1610 O O . ALA A 1 198 ? 13.144 0.300 -21.432 1.00 97.69 198 ALA A O 1
ATOM 1611 N N . ASN A 1 199 ? 13.041 0.552 -19.209 1.00 97.50 199 ASN A N 1
ATOM 1612 C CA . ASN A 1 199 ? 14.456 0.833 -18.987 1.00 97.50 199 ASN A CA 1
ATOM 1613 C C . ASN A 1 199 ? 15.106 -0.199 -18.054 1.00 97.50 199 ASN A C 1
ATOM 1615 O O . ASN A 1 199 ? 15.898 0.151 -17.186 1.00 97.50 199 ASN A O 1
ATOM 1619 N N . LYS A 1 200 ? 14.787 -1.489 -18.239 1.00 97.12 200 LYS A N 1
ATOM 1620 C CA . LYS A 1 200 ? 15.275 -2.599 -17.396 1.00 97.12 200 LYS A CA 1
ATOM 1621 C C . LYS A 1 200 ? 16.776 -2.544 -17.089 1.00 97.12 200 LYS A C 1
ATOM 1623 O O . LYS A 1 200 ? 17.175 -2.793 -15.959 1.00 97.12 200 LYS A O 1
ATOM 1628 N N . LYS A 1 201 ? 17.600 -2.201 -18.085 1.00 97.38 201 LYS A N 1
ATOM 1629 C CA . LYS A 1 201 ? 19.065 -2.101 -17.955 1.00 97.38 201 LYS A CA 1
ATOM 1630 C C . LYS A 1 201 ? 19.537 -1.045 -16.943 1.00 97.38 201 LYS A C 1
ATOM 1632 O O . LYS A 1 201 ? 20.652 -1.154 -16.449 1.00 97.38 201 LYS A O 1
ATOM 1637 N N . ASP A 1 202 ? 18.698 -0.054 -16.646 1.00 97.06 202 ASP A N 1
ATOM 1638 C CA . ASP A 1 202 ? 18.998 1.046 -15.728 1.00 97.06 202 ASP A CA 1
ATOM 1639 C C . ASP A 1 202 ? 18.471 0.763 -14.305 1.00 97.06 202 ASP A C 1
ATOM 1641 O O . ASP A 1 202 ? 18.781 1.493 -13.363 1.00 97.06 202 ASP A O 1
ATOM 1645 N N . VAL A 1 203 ? 17.684 -0.307 -14.122 1.00 97.31 203 VAL A N 1
ATOM 1646 C CA . VAL A 1 203 ? 17.126 -0.711 -12.825 1.00 97.31 203 VAL A CA 1
ATOM 1647 C C . VAL A 1 203 ? 18.034 -1.749 -12.178 1.00 97.31 203 VAL A C 1
ATOM 1649 O O . VAL A 1 203 ? 18.092 -2.906 -12.591 1.00 97.31 203 VAL A O 1
ATOM 1652 N N . VAL A 1 204 ? 18.742 -1.332 -11.132 1.00 96.44 204 VAL A N 1
ATOM 1653 C CA . VAL A 1 204 ? 19.717 -2.175 -10.433 1.00 96.44 204 VAL A CA 1
ATOM 1654 C C . VAL A 1 204 ? 19.041 -2.955 -9.308 1.00 96.44 204 VAL A C 1
ATOM 1656 O O . VAL A 1 204 ? 18.377 -2.377 -8.446 1.00 96.44 204 VAL A O 1
ATOM 1659 N N . GLN A 1 205 ? 19.251 -4.272 -9.288 1.00 96.75 205 GLN A N 1
ATOM 1660 C CA . GLN A 1 205 ? 18.828 -5.124 -8.179 1.00 96.75 205 GLN A CA 1
ATOM 1661 C C . GLN A 1 205 ? 19.561 -4.723 -6.892 1.00 96.75 205 GLN A C 1
ATOM 1663 O O . GLN A 1 205 ? 20.779 -4.558 -6.876 1.00 96.75 205 GLN A O 1
ATOM 1668 N N . THR A 1 206 ? 18.826 -4.600 -5.791 1.00 95.62 206 THR A N 1
ATOM 1669 C CA . THR A 1 206 ? 19.381 -4.245 -4.482 1.00 95.62 206 THR A CA 1
ATOM 1670 C C . THR A 1 206 ? 19.458 -5.458 -3.559 1.00 95.62 206 THR A C 1
ATOM 1672 O O . THR A 1 206 ? 18.625 -6.358 -3.640 1.00 95.62 206 THR A O 1
ATOM 1675 N N . GLU A 1 207 ? 20.387 -5.451 -2.601 1.00 94.44 207 GLU A N 1
ATOM 1676 C CA . GLU A 1 207 ? 20.544 -6.540 -1.615 1.00 94.44 207 GLU A CA 1
ATOM 1677 C C . GLU A 1 207 ? 19.318 -6.729 -0.710 1.00 94.44 207 GLU A C 1
ATOM 1679 O O . GLU A 1 207 ? 19.021 -7.826 -0.242 1.00 94.44 207 GLU A O 1
ATOM 1684 N N . LYS A 1 208 ? 18.595 -5.640 -0.437 1.00 93.44 208 LYS A N 1
ATOM 1685 C CA . LYS A 1 208 ? 17.407 -5.635 0.423 1.00 93.44 208 LYS A CA 1
ATOM 1686 C C . LYS A 1 208 ? 16.144 -5.585 -0.426 1.00 93.44 208 LYS A C 1
ATOM 1688 O O . LYS A 1 208 ? 16.170 -5.130 -1.563 1.00 93.44 208 LYS A O 1
ATOM 1693 N N . LYS A 1 209 ? 15.007 -5.966 0.164 1.00 93.12 209 LYS A N 1
ATOM 1694 C CA . LYS A 1 209 ? 13.683 -5.805 -0.463 1.00 93.12 209 LYS A CA 1
ATOM 1695 C C . LYS A 1 209 ? 13.479 -4.349 -0.893 1.00 93.12 209 LYS A C 1
ATOM 1697 O O . LYS A 1 209 ? 13.676 -3.439 -0.083 1.00 93.12 209 LYS A O 1
ATOM 1702 N N . SER A 1 210 ? 13.069 -4.111 -2.124 1.00 95.12 210 SER A N 1
ATOM 1703 C CA . SER A 1 210 ? 12.966 -2.759 -2.667 1.00 95.12 210 SER A CA 1
ATOM 1704 C C . SER A 1 210 ? 11.936 -2.687 -3.794 1.00 95.12 210 SER A C 1
ATOM 1706 O O . SER A 1 210 ? 11.565 -3.730 -4.344 1.00 95.12 210 SER A O 1
ATOM 1708 N N . PRO A 1 211 ? 11.470 -1.477 -4.144 1.00 96.44 211 PRO A N 1
ATOM 1709 C CA . PRO A 1 211 ? 10.674 -1.262 -5.348 1.00 96.44 211 PRO A CA 1
ATOM 1710 C C . PRO A 1 211 ? 11.388 -1.728 -6.625 1.00 96.44 211 PRO A C 1
ATOM 1712 O O . PRO A 1 211 ? 10.738 -2.273 -7.511 1.00 96.44 211 PRO A O 1
ATOM 1715 N N . GLU A 1 212 ? 12.717 -1.585 -6.702 1.00 97.31 212 GLU A N 1
ATOM 1716 C CA . GLU A 1 212 ? 13.509 -2.058 -7.844 1.00 97.31 212 GLU A CA 1
ATOM 1717 C C . GLU A 1 212 ? 13.417 -3.580 -7.998 1.00 97.31 212 GLU A C 1
ATOM 1719 O O . GLU A 1 212 ? 13.076 -4.074 -9.071 1.00 97.31 212 GLU A O 1
ATOM 1724 N N . ASN A 1 213 ? 13.642 -4.332 -6.914 1.00 96.88 213 ASN A N 1
ATOM 1725 C CA . ASN A 1 213 ? 13.537 -5.793 -6.942 1.00 96.88 213 ASN A CA 1
ATOM 1726 C C . ASN A 1 213 ? 12.115 -6.239 -7.302 1.00 96.88 213 ASN A C 1
ATOM 1728 O O . ASN A 1 213 ? 11.939 -7.178 -8.072 1.00 96.88 213 ASN A O 1
ATOM 1732 N N . PHE A 1 214 ? 11.100 -5.538 -6.789 1.00 96.88 214 PHE A N 1
ATOM 1733 C CA . PHE A 1 214 ? 9.705 -5.818 -7.118 1.00 96.88 214 PHE A CA 1
ATOM 1734 C C . PHE A 1 214 ? 9.408 -5.631 -8.612 1.00 96.88 214 PHE A C 1
ATOM 1736 O O . PHE A 1 214 ? 8.792 -6.500 -9.224 1.00 96.88 214 PHE A O 1
ATOM 1743 N N . LEU A 1 215 ? 9.871 -4.531 -9.207 1.00 97.19 215 LEU A N 1
ATOM 1744 C CA . LEU A 1 215 ? 9.713 -4.267 -10.636 1.00 97.19 215 LEU A CA 1
ATOM 1745 C C . LEU A 1 215 ? 10.462 -5.275 -11.504 1.00 97.19 215 LEU A C 1
ATOM 1747 O O . LEU A 1 215 ? 9.915 -5.721 -12.505 1.00 97.19 215 LEU A O 1
ATOM 1751 N N . LEU A 1 216 ? 11.679 -5.663 -11.117 1.00 97.31 216 LEU A N 1
ATOM 1752 C CA . LEU A 1 216 ? 12.446 -6.690 -11.825 1.00 97.31 216 LEU A CA 1
ATOM 1753 C C . LEU A 1 216 ? 11.739 -8.056 -11.786 1.00 97.31 216 LEU A C 1
ATOM 1755 O O . LEU A 1 216 ? 11.710 -8.753 -12.799 1.00 97.31 216 LEU A O 1
ATOM 1759 N N . GLU A 1 217 ? 11.132 -8.426 -10.650 1.00 96.38 217 GLU A N 1
ATOM 1760 C CA . GLU A 1 217 ? 10.310 -9.641 -10.525 1.00 96.38 217 GLU A CA 1
ATOM 1761 C C . GLU A 1 217 ? 9.044 -9.576 -11.403 1.00 96.38 217 GLU A C 1
ATOM 1763 O O . GLU A 1 217 ? 8.672 -10.576 -12.020 1.00 96.38 217 GLU A O 1
ATOM 1768 N N . LEU A 1 218 ? 8.383 -8.414 -11.478 1.00 96.12 218 LEU A N 1
ATOM 1769 C CA . LEU A 1 218 ? 7.217 -8.197 -12.343 1.00 96.12 218 LEU A CA 1
ATOM 1770 C C . LEU A 1 218 ? 7.586 -8.265 -13.830 1.00 96.12 218 LEU A C 1
ATOM 1772 O O . LEU A 1 218 ? 6.962 -9.018 -14.572 1.00 96.12 218 LEU A O 1
ATOM 1776 N N . ASP A 1 219 ? 8.627 -7.545 -14.243 1.00 96.88 219 ASP A N 1
ATOM 1777 C CA . ASP A 1 219 ? 9.121 -7.534 -15.620 1.00 96.88 219 ASP A CA 1
ATOM 1778 C C . ASP A 1 219 ? 9.513 -8.943 -16.079 1.00 96.88 219 ASP A C 1
ATOM 1780 O O . ASP A 1 219 ? 9.058 -9.407 -17.118 1.00 96.88 219 ASP A O 1
ATOM 1784 N N . ALA A 1 220 ? 10.272 -9.689 -15.269 1.00 95.69 220 ALA A N 1
ATOM 1785 C CA . ALA A 1 220 ? 10.632 -11.068 -15.598 1.00 95.69 220 ALA A CA 1
ATOM 1786 C C . ALA A 1 220 ? 9.402 -11.971 -15.822 1.00 95.69 220 ALA A C 1
ATOM 1788 O O . ALA A 1 220 ? 9.449 -12.887 -16.646 1.00 95.69 220 ALA A O 1
ATOM 1789 N N . ARG A 1 221 ? 8.295 -11.708 -15.113 1.00 93.69 221 ARG A N 1
ATOM 1790 C CA . ARG A 1 221 ? 7.043 -12.462 -15.247 1.00 93.69 221 ARG A CA 1
ATOM 1791 C C . ARG A 1 221 ? 6.282 -12.142 -16.536 1.00 93.69 221 ARG A C 1
ATOM 1793 O O . ARG A 1 221 ? 5.605 -13.032 -17.049 1.00 93.69 221 ARG A O 1
ATOM 1800 N N . TYR A 1 222 ? 6.345 -10.906 -17.027 1.00 94.56 222 TYR A N 1
ATOM 1801 C CA . TYR A 1 222 ? 5.494 -10.446 -18.131 1.00 94.56 222 TYR A CA 1
ATOM 1802 C C . TYR A 1 222 ? 6.235 -10.245 -19.455 1.00 94.56 222 TYR A C 1
ATOM 1804 O O . TYR A 1 222 ? 5.660 -10.549 -20.492 1.00 94.56 222 TYR A O 1
ATOM 1812 N N . SER A 1 223 ? 7.519 -9.886 -19.439 1.00 89.19 223 SER A N 1
ATOM 1813 C CA . SER A 1 223 ? 8.333 -9.628 -20.641 1.00 89.19 223 SER A CA 1
ATOM 1814 C C . SER A 1 223 ? 8.719 -10.887 -21.434 1.00 89.19 223 SER A C 1
ATOM 1816 O O . SER A 1 223 ? 9.476 -10.806 -22.395 1.00 89.19 223 SER A O 1
ATOM 1818 N N . SER A 1 224 ? 8.254 -12.064 -21.006 1.00 74.50 224 SER A N 1
ATOM 1819 C CA . SER A 1 224 ? 8.458 -13.351 -21.688 1.00 74.50 224 SER A CA 1
ATOM 1820 C C . SER A 1 224 ? 7.256 -13.800 -22.530 1.00 74.50 224 SER A C 1
ATOM 1822 O O . SER A 1 224 ? 7.303 -14.885 -23.111 1.00 74.50 224 SER A O 1
ATOM 1824 N N . LYS A 1 225 ? 6.190 -12.995 -22.575 1.00 60.75 225 LYS A N 1
ATOM 1825 C CA . LYS A 1 225 ? 4.993 -13.216 -23.396 1.00 60.75 225 LYS A CA 1
ATOM 1826 C C . LYS A 1 225 ? 5.071 -12.420 -24.690 1.00 60.75 225 LYS A C 1
ATOM 1828 O O . LYS A 1 225 ? 4.527 -12.936 -25.689 1.00 60.75 225 LYS A O 1
#

Secondary structure (DSSP, 8-state):
---S------B-GGGHHHHHHHHHS-GGGEEEEE---TT--HHHHHHHHHHHHHHHTTT-EEE-HHHHB--S-S-HHHHHHHHHHHHHT-SEEEE---TT-HHHHHHHHHHHHTTPPEEES-GGGG-SS---HHHHHHHHHHTT---TTS-HHHHHHHHHHHHHTT-S-EEE---S--HHHHHHHHHHHHTT--EEETTGGG----SS--HHHHHHHHHHHHTT-

pLDDT: mean 92.67, std 10.84, range [33.28, 98.69]

Sequence (225 aa):
MHGSDAFRIKYNEENINEVEEFLDTSIEKRIFLISSVRGAAPDEIAKVIKYIDSIKSRGFQVYYPSRHTFQDTPSVLTIMNTNKYIIKHSGKIHIFYNPASEGSVVDLGMTFANQKKLTLANPEVLRNKLLDYISLFVKKYSNHTLKYGESTFVNKMLEEKQRLTTLDEYVVTWNGRNKEDLFKLGMAFGFDLPIVLANKKDVVQTEKKSPENFLLELDARYSSK